Protein AF-0000000083337988 (afdb_homodimer)

InterPro domains:
  IPR003477 mRNA interferase PemK-like [PF02452] (3-109)
  IPR003477 mRNA interferase PemK-like [PIRSF033490] (1-109)
  IPR003477 mRNA interferase PemK-like [PTHR33988] (1-109)
  IPR011067 Plasmid maintenance toxin/Cell growth inhibitor [G3DSA:2.30.30.110] (1-110)

Foldseek 3Di:
DAAQWKKWFAPPDDDDPADGGTFIWGFQDHPVVCVVPLWTKIWTFDQDCPPQVVVVQWQFCVPQPDPDGGITRLVHIDTDNCVVRVMGTDGGTDVVSSVVSVVSNVVVVD/DAAQWKKWFAPPDDDDPADGGTFIWGFQDHPVVCVVPLWTKIWTFDQDCPPQVVVVQWQFCVPQPDPDGGITRLVHIDTDNCVVRVMGTDGGTDVVSSVVSVVSNVVVVD

Organism: NCBI:txid2582917

Nearest PDB structures (foldseek):
  1m1f-assembly1_A  TM=9.560E-01  e=5.634E-16  Escherichia coli
  2c06-assembly1_B  TM=8.619E-01  e=1.522E-13  Escherichia coli
  2c06-assembly1_A  TM=8.832E-01  e=6.936E-13  Escherichia coli
  5dlo-assembly1_A  TM=8.436E-01  e=2.914E-07  Staphylococcus aureus
  9g2a-assembly1_B  TM=8.332E-01  e=4.647E-07  Staphylococcus aureus subsp. aureus N315

Secondary structure (DSSP, 8-state):
--TTEEEEEE--S--TTS--SEEEEEE-S-HHHHHHHS--EEEEEES--HHHHHHT-EEE-TTTT-SS-SEEETT--EE--TTTTT-EEEEE--HHHHHHHHHHHHHHH-/--TTEEEEEE--S--TTS--SEEEEEE-S-HHHHHHHS--EEEEEES--HHHHHHT-EEE-TTTT-SS-SEEETT--EE--TTTTT-EEEEE--HHHHHHHHHHHHHHH-

Solvent-accessible surface area (backbone atoms only — not comparable to full-atom values): 11520 Å² total; per-residue (Å²): 118,43,50,36,26,31,27,39,32,55,45,61,76,64,43,74,84,34,73,63,50,75,35,44,26,36,30,55,27,35,41,71,55,20,67,73,66,51,35,40,34,27,24,40,40,35,79,67,49,69,66,44,54,72,71,64,37,46,46,69,33,71,89,62,81,53,89,66,68,33,30,34,36,46,66,46,38,32,37,39,26,46,73,64,46,64,46,39,83,70,48,73,53,58,64,71,60,44,51,51,45,48,51,50,39,43,64,43,52,97,119,44,52,35,28,31,29,38,32,54,45,61,77,62,41,75,84,36,73,62,48,75,36,43,27,36,30,55,26,34,42,70,55,21,67,73,67,53,35,38,34,28,25,40,41,34,80,67,49,69,65,44,55,72,73,64,38,45,46,73,32,71,91,60,82,53,89,65,70,34,28,35,35,46,66,45,38,31,40,39,25,44,71,65,47,65,46,40,82,72,48,73,53,57,65,69,59,44,53,52,45,49,52,50,40,44,64,44,52,98

Structure (mmCIF, N/CA/C/O backbone):
data_AF-0000000083337988-model_v1
#
loop_
_entity.id
_entity.type
_entity.pdbx_description
1 polymer 'mRNA interferase'
#
loop_
_atom_site.group_PDB
_atom_site.id
_atom_site.type_symbol
_atom_site.label_atom_id
_atom_site.label_alt_id
_atom_site.label_comp_id
_atom_site.label_asym_id
_atom_site.label_entity_id
_atom_site.label_seq_id
_atom_site.pdbx_PDB_ins_code
_atom_site.Cartn_x
_atom_site.Cartn_y
_atom_site.Cartn_z
_atom_site.occupancy
_atom_site.B_iso_or_equiv
_atom_site.auth_seq_id
_atom_site.auth_comp_id
_atom_site.auth_asym_id
_atom_site.auth_atom_id
_atom_site.pdbx_PDB_model_num
ATOM 1 N N . MET A 1 1 ? -12.875 9.023 7.52 1 94.38 1 MET A N 1
ATOM 2 C CA . MET A 1 1 ? -11.539 8.93 6.93 1 94.38 1 MET A CA 1
ATOM 3 C C . MET A 1 1 ? -11.586 9.203 5.43 1 94.38 1 MET A C 1
ATOM 5 O O . MET A 1 1 ? -12.117 8.398 4.664 1 94.38 1 MET A O 1
ATOM 9 N N . ASP A 1 2 ? -11.109 10.398 5.102 1 97.56 2 ASP A N 1
ATOM 10 C CA . ASP A 1 2 ? -11.195 10.828 3.709 1 97.56 2 ASP A CA 1
ATOM 11 C C . ASP A 1 2 ? -9.805 11.016 3.105 1 97.56 2 ASP A C 1
ATOM 13 O O . ASP A 1 2 ? -8.852 11.359 3.814 1 97.56 2 ASP A O 1
ATOM 17 N N . ARG A 1 3 ? -9.867 10.789 1.788 1 98.38 3 ARG A N 1
ATOM 18 C CA . ARG A 1 3 ? -8.648 11.133 1.068 1 98.38 3 ARG A CA 1
ATOM 19 C C . ARG A 1 3 ? -8.219 12.57 1.367 1 98.38 3 ARG A C 1
ATOM 21 O O . ARG A 1 3 ? -9.047 13.477 1.401 1 98.38 3 ARG A O 1
ATOM 28 N N . GLY A 1 4 ? -6.902 12.711 1.587 1 98.62 4 GLY A N 1
ATOM 29 C CA . GLY A 1 4 ? -6.387 14.039 1.854 1 98.62 4 GLY A CA 1
ATOM 30 C C . GLY A 1 4 ? -6.273 14.352 3.334 1 98.62 4 GLY A C 1
ATOM 31 O O . GLY A 1 4 ? -5.77 15.414 3.713 1 98.62 4 GLY A O 1
ATOM 32 N N . GLU A 1 5 ? -6.738 13.5 4.168 1 98.75 5 GLU A N 1
ATOM 33 C CA . GLU A 1 5 ? -6.57 13.68 5.605 1 98.75 5 GLU A CA 1
ATOM 34 C C . GLU A 1 5 ? -5.238 13.109 6.082 1 98.75 5 GLU A C 1
ATOM 36 O O . GLU A 1 5 ? -4.805 12.055 5.613 1 98.75 5 GLU A O 1
ATOM 41 N N . ILE A 1 6 ? -4.645 13.836 7.023 1 98.81 6 ILE A N 1
ATOM 42 C CA . ILE A 1 6 ? -3.469 13.359 7.742 1 98.81 6 ILE A CA 1
ATOM 43 C C . ILE A 1 6 ? -3.891 12.766 9.086 1 98.81 6 ILE A C 1
ATOM 45 O O . ILE A 1 6 ? -4.691 13.359 9.812 1 98.81 6 ILE A O 1
ATOM 49 N N . TRP A 1 7 ? -3.348 11.609 9.383 1 98.69 7 TRP A N 1
ATOM 50 C CA . TRP A 1 7 ? -3.578 10.922 10.648 1 98.69 7 TRP A CA 1
ATOM 51 C C . TRP A 1 7 ? -2.258 10.555 11.32 1 98.69 7 TRP A C 1
ATOM 53 O O . TRP A 1 7 ? -1.253 10.328 10.641 1 98.69 7 TRP A O 1
ATOM 63 N N . LEU A 1 8 ? -2.295 10.586 12.633 1 98.69 8 LEU A N 1
ATOM 64 C CA . LEU A 1 8 ? -1.164 10.086 13.414 1 98.69 8 LEU A CA 1
ATOM 65 C C . LEU A 1 8 ? -1.376 8.633 13.812 1 98.69 8 LEU A C 1
ATOM 67 O O . LEU A 1 8 ? -2.391 8.297 14.43 1 98.69 8 LEU A O 1
ATOM 71 N N . VAL A 1 9 ? -0.448 7.812 13.438 1 98.19 9 VAL A N 1
ATOM 72 C CA . VAL A 1 9 ? -0.633 6.387 13.688 1 98.19 9 VAL A CA 1
ATOM 73 C C . VAL A 1 9 ? 0.726 5.703 13.812 1 98.19 9 VAL A C 1
ATOM 75 O O . VAL A 1 9 ? 1.721 6.18 13.266 1 98.19 9 VAL A O 1
ATOM 78 N N . SER A 1 10 ? 0.723 4.594 14.562 1 97.81 10 SER A N 1
ATOM 79 C CA . SER A 1 10 ? 1.933 3.779 14.617 1 97.81 10 SER A CA 1
ATOM 80 C C . SER A 1 10 ? 1.989 2.793 13.453 1 97.81 10 SER A C 1
ATOM 82 O O . SER A 1 10 ? 1.018 2.08 13.195 1 97.81 10 SER A O 1
ATOM 84 N N . LEU A 1 11 ? 3.139 2.705 12.828 1 96.56 11 LEU A N 1
ATOM 85 C CA . LEU A 1 11 ? 3.326 1.766 11.727 1 96.56 11 LEU A CA 1
ATOM 86 C C . LEU A 1 11 ? 4.121 0.545 12.188 1 96.56 11 LEU A C 1
ATOM 88 O O . LEU A 1 11 ? 4.41 -0.347 11.383 1 96.56 11 LEU A O 1
ATOM 92 N N . ASP A 1 12 ? 4.305 0.434 13.445 1 94.56 12 ASP A N 1
ATOM 93 C CA . ASP A 1 12 ? 5.098 -0.662 13.992 1 94.56 12 ASP A CA 1
ATOM 94 C C . ASP A 1 12 ? 4.23 -1.885 14.273 1 94.56 12 ASP A C 1
ATOM 96 O O . ASP A 1 12 ? 3.039 -1.753 14.562 1 94.56 12 ASP A O 1
ATOM 100 N N . PRO A 1 13 ? 4.918 -3.031 14.305 1 92.75 13 PRO A N 1
ATOM 101 C CA . PRO A 1 13 ? 6.297 -3.336 13.914 1 92.75 13 PRO A CA 1
ATOM 102 C C . PRO A 1 13 ? 6.477 -3.391 12.398 1 92.75 13 PRO A C 1
ATOM 104 O O . PRO A 1 13 ? 5.492 -3.457 11.656 1 92.75 13 PRO A O 1
ATOM 107 N N . ILE A 1 14 ? 7.641 -3.215 11.938 1 92.19 14 ILE A N 1
ATOM 108 C CA . ILE A 1 14 ? 7.992 -3.277 10.523 1 92.19 14 ILE A CA 1
ATOM 109 C C . ILE A 1 14 ? 9.195 -4.199 10.328 1 92.19 14 ILE A C 1
ATOM 111 O O . ILE A 1 14 ? 9.742 -4.723 11.305 1 92.19 14 ILE A O 1
ATOM 115 N N . ALA A 1 15 ? 9.453 -4.457 9.195 1 94.69 15 ALA A N 1
ATOM 116 C CA . ALA A 1 15 ? 10.656 -5.203 8.844 1 94.69 15 ALA A CA 1
ATOM 117 C C . ALA A 1 15 ? 11.602 -4.355 7.996 1 94.69 15 ALA A C 1
ATOM 119 O O . ALA A 1 15 ? 11.156 -3.625 7.105 1 94.69 15 ALA A O 1
ATOM 120 N N . GLY A 1 16 ? 12.867 -4.461 8.32 1 95.12 16 GLY A N 1
ATOM 121 C CA . GLY A 1 16 ? 13.898 -3.836 7.508 1 95.12 16 GLY A CA 1
ATOM 122 C C . GLY A 1 16 ? 13.672 -2.352 7.289 1 95.12 16 GLY A C 1
ATOM 123 O O . GLY A 1 16 ? 13.477 -1.602 8.25 1 95.12 16 GLY A O 1
ATOM 124 N N . HIS A 1 17 ? 13.562 -1.945 5.969 1 93.62 17 HIS A N 1
ATOM 125 C CA . HIS A 1 17 ? 13.516 -0.537 5.594 1 93.62 17 HIS A CA 1
ATOM 126 C C . HIS A 1 17 ? 12.078 -0.055 5.441 1 93.62 17 HIS A C 1
ATOM 128 O O . HIS A 1 17 ? 11.836 1.032 4.914 1 93.62 17 HIS A O 1
ATOM 134 N N . GLU A 1 18 ? 11.125 -0.833 5.852 1 94.88 18 GLU A N 1
ATOM 135 C CA . GLU A 1 18 ? 9.742 -0.356 5.906 1 94.88 18 GLU A CA 1
ATOM 136 C C . GLU A 1 18 ? 9.609 0.835 6.852 1 94.88 18 GLU A C 1
ATOM 138 O O . GLU A 1 18 ? 10.297 0.902 7.875 1 94.88 18 GLU A O 1
ATOM 143 N N . GLN A 1 19 ? 8.766 1.748 6.48 1 92.19 19 GLN A N 1
ATOM 144 C CA . GLN A 1 19 ? 8.578 2.914 7.336 1 92.19 19 GLN A CA 1
ATOM 145 C C . GLN A 1 19 ? 8.055 2.506 8.711 1 92.19 19 GLN A C 1
ATOM 147 O O . GLN A 1 19 ? 7.125 1.71 8.82 1 92.19 19 GLN A O 1
ATOM 152 N N . SER A 1 20 ? 8.68 3.127 9.734 1 92.44 20 SER A N 1
ATOM 153 C CA . SER A 1 20 ? 8.375 2.711 11.102 1 92.44 20 SER A CA 1
ATOM 154 C C . SER A 1 20 ? 7.977 3.9 11.969 1 92.44 20 SER A C 1
ATOM 156 O O . SER A 1 20 ? 8.062 5.051 11.531 1 92.44 20 SER A O 1
ATOM 158 N N . GLY A 1 21 ? 7.492 3.541 13.234 1 94.06 21 GLY A N 1
ATOM 159 C CA . GLY A 1 21 ? 7.273 4.543 14.266 1 94.06 21 GLY A CA 1
ATOM 160 C C . GLY A 1 21 ? 5.891 5.16 14.219 1 94.06 21 GLY A C 1
ATOM 161 O O . GLY A 1 21 ? 5.156 4.969 13.242 1 94.06 21 GLY A O 1
ATOM 162 N N . LYS A 1 22 ? 5.586 5.895 15.289 1 97 22 LYS A N 1
ATOM 163 C CA . LYS A 1 22 ? 4.379 6.719 15.297 1 97 22 LYS A CA 1
ATOM 164 C C . LYS A 1 22 ? 4.586 8.008 14.508 1 97 22 LYS A C 1
ATOM 166 O O . LYS A 1 22 ? 5.395 8.852 14.883 1 97 22 LYS A O 1
ATOM 171 N N . ARG A 1 23 ? 3.816 8.156 13.477 1 97.19 23 ARG A N 1
ATOM 172 C CA . ARG A 1 23 ? 4.047 9.289 12.586 1 97.19 23 ARG A CA 1
ATOM 173 C C . ARG A 1 23 ? 2.77 9.664 11.844 1 97.19 23 ARG A C 1
ATOM 175 O O . ARG A 1 23 ? 1.813 8.891 11.805 1 97.19 23 ARG A O 1
ATOM 182 N N . PRO A 1 24 ? 2.777 10.82 11.258 1 98.25 24 PRO A N 1
ATOM 183 C CA . PRO A 1 24 ? 1.672 11.188 10.367 1 98.25 24 PRO A CA 1
ATOM 184 C C . PRO A 1 24 ? 1.649 10.359 9.086 1 98.25 24 PRO A C 1
ATOM 186 O O . PRO A 1 24 ? 2.705 10.031 8.539 1 98.25 24 PRO A O 1
ATOM 189 N N . VAL A 1 25 ? 0.473 10.031 8.688 1 98.69 25 VAL A N 1
ATOM 190 C CA . VAL A 1 25 ? 0.251 9.43 7.375 1 98.69 25 VAL A CA 1
ATOM 191 C C . VAL A 1 25 ? -0.845 10.188 6.633 1 98.69 25 VAL A C 1
ATOM 193 O O . VAL A 1 25 ? -1.738 10.766 7.258 1 98.69 25 VAL A O 1
ATOM 196 N N . LEU A 1 26 ? -0.724 10.203 5.34 1 98.81 26 LEU A N 1
ATOM 197 C CA . LEU A 1 26 ? -1.745 10.773 4.469 1 98.81 26 LEU A CA 1
ATOM 198 C C . LEU A 1 26 ? -2.639 9.68 3.891 1 98.81 26 LEU A C 1
ATOM 200 O O . LEU A 1 26 ? -2.145 8.711 3.305 1 98.81 26 LEU A O 1
ATOM 204 N N . ILE A 1 27 ? -3.939 9.805 4.039 1 98.88 27 ILE A N 1
ATOM 205 C CA . ILE A 1 27 ? -4.879 8.906 3.375 1 98.88 27 ILE A CA 1
ATOM 206 C C . ILE A 1 27 ? -4.965 9.258 1.892 1 98.88 27 ILE A C 1
ATOM 208 O O . ILE A 1 27 ? -5.262 10.398 1.532 1 98.88 27 ILE A O 1
ATOM 212 N N . VAL A 1 28 ? -4.797 8.195 1.036 1 98.75 28 VAL A N 1
ATOM 213 C CA . VAL A 1 28 ? -4.742 8.484 -0.393 1 98.75 28 VAL A CA 1
ATOM 214 C C . VAL A 1 28 ? -5.871 7.742 -1.11 1 98.75 28 VAL A C 1
ATOM 216 O O . VAL A 1 28 ? -6.164 8.023 -2.275 1 98.75 28 VAL A O 1
ATOM 219 N N . SER A 1 29 ? -6.508 6.762 -0.46 1 98.38 29 SER A N 1
ATOM 220 C CA . SER A 1 29 ? -7.605 6.023 -1.072 1 98.38 29 SER A CA 1
ATOM 221 C C . SER A 1 29 ? -8.914 6.805 -0.982 1 98.38 29 SER A C 1
ATOM 223 O O . SER A 1 29 ? -9.078 7.656 -0.106 1 98.38 29 SER A O 1
ATOM 225 N N . LYS A 1 30 ? -9.867 6.504 -1.857 1 97.19 30 LYS A N 1
ATOM 226 C CA . LYS A 1 30 ? -11.156 7.176 -1.93 1 97.19 30 LYS A CA 1
ATOM 227 C C . LYS A 1 30 ? -11.977 6.934 -0.663 1 97.19 30 LYS A C 1
ATOM 229 O O . LYS A 1 30 ? -11.914 5.852 -0.075 1 97.19 30 LYS A O 1
ATOM 234 N N . ALA A 1 31 ? -12.805 7.969 -0.409 1 96 31 ALA A N 1
ATOM 235 C CA . ALA A 1 31 ? -13.641 7.902 0.788 1 96 31 ALA A CA 1
ATOM 236 C C . ALA A 1 31 ? -14.555 6.688 0.751 1 96 31 ALA A C 1
ATOM 238 O O . ALA A 1 31 ? -14.797 6.051 1.781 1 96 31 ALA A O 1
ATOM 239 N N . SER A 1 32 ? -15.148 6.418 -0.385 1 94.81 32 SER A N 1
ATOM 240 C CA . SER A 1 32 ? -16.047 5.281 -0.511 1 94.81 32 SER A CA 1
ATOM 241 C C . SER A 1 32 ? -15.328 3.969 -0.208 1 94.81 32 SER A C 1
ATOM 243 O O . SER A 1 32 ? -15.883 3.092 0.459 1 94.81 32 SER A O 1
ATOM 245 N N . PHE A 1 33 ? -14.18 3.848 -0.646 1 95.62 33 PHE A N 1
ATOM 246 C CA . PHE A 1 33 ? -13.344 2.688 -0.36 1 95.62 33 PHE A CA 1
ATOM 247 C C . PHE A 1 33 ? -13.039 2.592 1.131 1 95.62 33 PHE A C 1
ATOM 249 O O . PHE A 1 33 ? -13.156 1.519 1.726 1 95.62 33 PHE A O 1
ATOM 256 N N . ASN A 1 34 ? -12.625 3.719 1.71 1 96.5 34 ASN A N 1
ATOM 257 C CA . ASN A 1 34 ? -12.266 3.764 3.123 1 96.5 34 ASN A CA 1
ATOM 258 C C . ASN A 1 34 ? -13.445 3.361 4.012 1 96.5 34 ASN A C 1
ATOM 260 O O . ASN A 1 34 ? -13.266 2.646 5 1 96.5 34 ASN A O 1
ATOM 264 N N . LYS A 1 35 ? -14.57 3.887 3.688 1 93.81 35 LYS A N 1
ATOM 265 C CA . LYS A 1 35 ? -15.766 3.602 4.465 1 93.81 35 LYS A CA 1
ATOM 266 C C . LYS A 1 35 ? -16.141 2.125 4.375 1 93.81 35 LYS A C 1
ATOM 268 O O . LYS A 1 35 ? -16.516 1.514 5.379 1 93.81 35 LYS A O 1
ATOM 273 N N . LEU A 1 36 ? -16.031 1.625 3.24 1 92.31 36 LEU A N 1
ATOM 274 C CA . LEU A 1 36 ? -16.453 0.249 2.988 1 92.31 36 LEU A CA 1
ATOM 275 C C . LEU A 1 36 ? -15.516 -0.736 3.678 1 92.31 36 LEU A C 1
ATOM 277 O O . LEU A 1 36 ? -15.969 -1.709 4.285 1 92.31 36 LEU A O 1
ATOM 281 N N . THR A 1 37 ? -14.234 -0.487 3.592 1 92 37 THR A N 1
ATOM 282 C CA . THR A 1 37 ? -13.266 -1.488 4.023 1 92 37 THR A CA 1
ATOM 283 C C . THR A 1 37 ? -12.781 -1.192 5.441 1 92 37 THR A C 1
ATOM 285 O O . THR A 1 37 ? -12.328 -2.094 6.148 1 92 37 THR A O 1
ATOM 288 N N . ARG A 1 38 ? -12.742 0.084 5.844 1 92.56 38 ARG A N 1
ATOM 289 C CA . ARG A 1 38 ? -12.164 0.605 7.074 1 92.56 38 ARG A CA 1
ATOM 290 C C . ARG A 1 38 ? -10.648 0.41 7.09 1 92.56 38 ARG A C 1
ATOM 292 O O . ARG A 1 38 ? -10.031 0.38 8.156 1 92.56 38 ARG A O 1
ATOM 299 N N . LEU A 1 39 ? -10.102 0.096 5.914 1 96.06 39 LEU A N 1
ATOM 300 C CA . LEU A 1 39 ? -8.672 -0.123 5.68 1 96.06 39 LEU A CA 1
ATOM 301 C C . LEU A 1 39 ? -8.148 0.818 4.602 1 96.06 39 LEU A C 1
ATOM 303 O O . LEU A 1 39 ? -7.84 0.384 3.49 1 96.06 39 LEU A O 1
ATOM 307 N N . PRO A 1 40 ? -7.965 2.055 4.977 1 98.31 40 PRO A N 1
ATOM 308 C CA . PRO A 1 40 ? -7.48 2.986 3.955 1 98.31 40 PRO A CA 1
ATOM 309 C C . PRO A 1 40 ? -6.051 2.682 3.512 1 98.31 40 PRO A C 1
ATOM 311 O O . PRO A 1 40 ? -5.285 2.07 4.258 1 98.31 40 PRO A O 1
ATOM 314 N N . VAL A 1 41 ? -5.75 3.055 2.266 1 98.62 41 VAL A N 1
ATOM 315 C CA . VAL A 1 41 ? -4.363 3.121 1.815 1 98.62 41 VAL A CA 1
ATOM 316 C C . VAL A 1 41 ? -3.744 4.453 2.234 1 98.62 41 VAL A C 1
ATOM 318 O O . VAL A 1 41 ? -4.344 5.512 2.033 1 98.62 41 VAL A O 1
ATOM 321 N N . VAL A 1 42 ? -2.557 4.375 2.848 1 98.81 42 VAL A N 1
ATOM 322 C CA . VAL A 1 42 ? -1.917 5.586 3.348 1 98.81 42 VAL A CA 1
ATOM 323 C C . VAL A 1 42 ? -0.48 5.66 2.838 1 98.81 42 VAL A C 1
ATOM 325 O O . VAL A 1 42 ? 0.071 4.66 2.367 1 98.81 42 VAL A O 1
ATOM 328 N N . VAL A 1 43 ? 0.045 6.836 2.879 1 98.56 43 VAL A N 1
ATOM 329 C CA . VAL A 1 43 ? 1.479 7.043 2.715 1 98.56 43 VAL A CA 1
ATOM 330 C C . VAL A 1 43 ? 2.027 7.832 3.9 1 98.56 43 VAL A C 1
ATOM 332 O O . VAL A 1 43 ? 1.366 8.742 4.406 1 98.56 43 VAL A O 1
ATOM 335 N N . PRO A 1 44 ? 3.23 7.492 4.344 1 98.06 44 PRO A N 1
ATOM 336 C CA . PRO A 1 44 ? 3.779 8.117 5.551 1 98.06 44 PRO A CA 1
ATOM 337 C C . PRO A 1 44 ? 4.383 9.492 5.277 1 98.06 44 PRO A C 1
ATOM 339 O O . PRO A 1 44 ? 4.746 9.797 4.137 1 98.06 44 PRO A O 1
ATOM 342 N N . VAL A 1 45 ? 4.422 10.289 6.316 1 97.38 45 VAL A N 1
ATOM 343 C CA . VAL A 1 45 ? 5.117 11.57 6.324 1 97.38 45 VAL A CA 1
ATOM 344 C C . VAL A 1 45 ? 6.32 11.5 7.262 1 97.38 45 VAL A C 1
ATOM 346 O O . VAL A 1 45 ? 6.227 10.953 8.359 1 97.38 45 VAL A O 1
ATOM 349 N N . THR A 1 46 ? 7.434 11.969 6.805 1 93.75 46 THR A N 1
ATOM 350 C CA . THR A 1 46 ? 8.625 11.961 7.641 1 93.75 46 THR A CA 1
ATOM 351 C C . THR A 1 46 ? 9.406 13.266 7.492 1 93.75 46 THR A C 1
ATOM 353 O O . THR A 1 46 ? 9.18 14.016 6.539 1 93.75 46 THR A O 1
ATOM 356 N N . SER A 1 47 ? 10.109 13.617 8.531 1 87.44 47 SER A N 1
ATOM 357 C CA . SER A 1 47 ? 11 14.773 8.453 1 87.44 47 SER A CA 1
ATOM 358 C C . SER A 1 47 ? 12.297 14.422 7.746 1 87.44 47 SER A C 1
ATOM 360 O O . SER A 1 47 ? 13.008 15.305 7.258 1 87.44 47 SER A O 1
ATOM 362 N N . GLY A 1 48 ? 12.547 13.18 7.789 1 74.75 48 GLY A N 1
ATOM 363 C CA . GLY A 1 48 ? 13.734 12.719 7.082 1 74.75 48 GLY A CA 1
ATOM 364 C C . GLY A 1 48 ? 13.461 12.336 5.641 1 74.75 48 GLY A C 1
ATOM 365 O O . GLY A 1 48 ? 12.656 12.977 4.961 1 74.75 48 GLY A O 1
ATOM 366 N N . GLY A 1 49 ? 14.266 11.5 5.035 1 62.09 49 GLY A N 1
ATOM 367 C CA . GLY A 1 49 ? 13.977 10.875 3.76 1 62.09 49 GLY A CA 1
ATOM 368 C C . GLY A 1 49 ? 14.93 11.297 2.654 1 62.09 49 GLY A C 1
ATOM 369 O O . GLY A 1 49 ? 14.508 11.516 1.517 1 62.09 49 GLY A O 1
ATOM 370 N N . ASN A 1 50 ? 15.953 11.422 3.148 1 70.62 50 ASN A N 1
ATOM 371 C CA . ASN A 1 50 ? 16.922 11.922 2.186 1 70.62 50 ASN A CA 1
ATOM 372 C C . ASN A 1 50 ? 16.938 11.086 0.912 1 70.62 50 ASN A C 1
ATOM 374 O O . ASN A 1 50 ? 16.984 11.625 -0.194 1 70.62 50 ASN A O 1
ATOM 378 N N . PHE A 1 51 ? 16.875 9.781 1.048 1 65.38 51 PHE A N 1
ATOM 379 C CA . PHE A 1 51 ? 16.875 8.914 -0.123 1 65.38 51 PHE A CA 1
ATOM 380 C C . PHE A 1 51 ? 15.617 9.148 -0.96 1 65.38 51 PHE A C 1
ATOM 382 O O . PHE A 1 51 ? 15.703 9.344 -2.174 1 65.38 51 PHE A O 1
ATOM 389 N N . ALA A 1 52 ? 14.508 9.078 -0.348 1 73.94 52 ALA A N 1
ATOM 390 C CA . ALA A 1 52 ? 13.25 9.242 -1.064 1 73.94 52 ALA A CA 1
ATOM 391 C C . ALA A 1 52 ? 13.18 10.609 -1.743 1 73.94 52 ALA A C 1
ATOM 393 O O . ALA A 1 52 ? 12.641 10.734 -2.848 1 73.94 52 ALA A O 1
ATOM 394 N N . ARG A 1 53 ? 13.727 11.609 -1.191 1 71.25 53 ARG A N 1
ATOM 395 C CA . ARG A 1 53 ? 13.82 12.945 -1.772 1 71.25 53 ARG A CA 1
ATOM 396 C C . ARG A 1 53 ? 14.617 12.922 -3.07 1 71.25 53 ARG A C 1
ATOM 398 O O . ARG A 1 53 ? 14.18 13.461 -4.086 1 71.25 53 ARG A O 1
ATOM 405 N N . ALA A 1 54 ? 15.633 12.211 -2.969 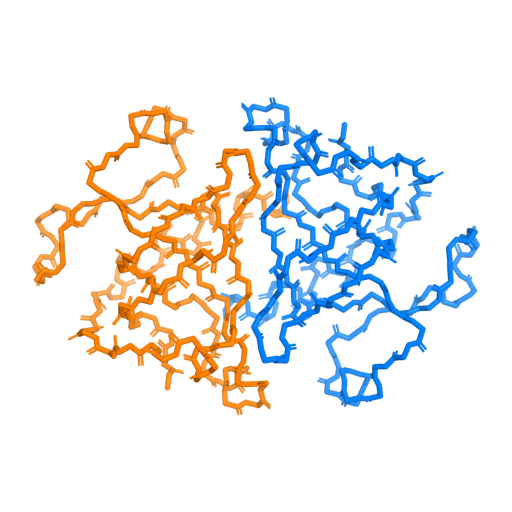1 74 54 ALA A N 1
ATOM 406 C CA . ALA A 1 54 ? 16.547 12.164 -4.109 1 74 54 ALA A CA 1
ATOM 407 C C . ALA A 1 54 ? 15.953 11.328 -5.246 1 74 54 ALA A C 1
ATOM 409 O O . ALA A 1 54 ? 16.172 11.633 -6.422 1 74 54 ALA A O 1
ATOM 410 N N . ALA A 1 55 ? 15.203 10.391 -4.93 1 76.75 55 ALA A N 1
ATOM 411 C CA . ALA A 1 55 ? 14.664 9.469 -5.926 1 76.75 55 ALA A CA 1
ATOM 412 C C . ALA A 1 55 ? 13.398 10.031 -6.566 1 76.75 55 ALA A C 1
ATOM 414 O O . ALA A 1 55 ? 12.883 9.469 -7.535 1 76.75 55 ALA A O 1
ATOM 415 N N . GLY A 1 56 ? 12.852 11.109 -6.023 1 85.19 56 GLY A N 1
ATOM 416 C CA . GLY A 1 56 ? 11.695 11.758 -6.633 1 85.19 56 GLY A CA 1
ATOM 417 C C . GLY A 1 56 ? 10.375 11.148 -6.207 1 85.19 56 GLY A C 1
ATOM 418 O O . GLY A 1 56 ? 9.367 11.305 -6.895 1 85.19 56 GLY A O 1
ATOM 419 N N . PHE A 1 57 ? 10.398 10.438 -5.105 1 90.94 57 PHE A N 1
ATOM 420 C CA . PHE A 1 57 ? 9.172 9.766 -4.676 1 90.94 57 PHE A CA 1
ATOM 421 C C . PHE A 1 57 ? 8.5 10.547 -3.553 1 90.94 57 PHE A C 1
ATOM 423 O O . PHE A 1 57 ? 7.551 10.062 -2.936 1 90.94 57 PHE A O 1
ATOM 430 N N . THR A 1 58 ? 9.031 11.789 -3.307 1 94.31 58 THR A N 1
ATOM 431 C CA . THR A 1 58 ? 8.492 12.531 -2.174 1 94.31 58 THR A CA 1
ATOM 432 C C . THR A 1 58 ? 7.754 13.781 -2.648 1 94.31 58 THR A C 1
ATOM 434 O O . THR A 1 58 ? 8.016 14.281 -3.746 1 94.31 58 THR A O 1
ATOM 437 N N . VAL A 1 59 ? 6.777 14.172 -1.901 1 96.5 59 VAL A N 1
ATOM 438 C CA . VAL A 1 59 ? 6.109 15.461 -2.031 1 96.5 59 VAL A CA 1
ATOM 439 C C . VAL A 1 59 ? 6.277 16.266 -0.742 1 96.5 59 VAL A C 1
ATOM 441 O O . VAL A 1 59 ? 5.934 15.789 0.343 1 96.5 59 VAL A O 1
ATOM 444 N N . SER A 1 60 ? 6.773 17.422 -0.88 1 95.12 60 SER A N 1
ATOM 445 C CA . SER A 1 60 ? 7.059 18.25 0.293 1 95.12 60 SER A CA 1
ATOM 446 C C . SER A 1 60 ? 5.797 18.922 0.812 1 95.12 60 SER A C 1
ATOM 448 O O . SER A 1 60 ? 4.973 19.391 0.026 1 95.12 60 SER A O 1
ATOM 450 N N . LEU A 1 61 ? 5.746 19.031 2.164 1 96.31 61 LEU A N 1
ATOM 451 C CA . LEU A 1 61 ? 4.676 19.797 2.797 1 96.31 61 LEU A CA 1
ATOM 452 C C . LEU A 1 61 ? 5.145 21.203 3.119 1 96.31 61 LEU A C 1
ATOM 454 O O . LEU A 1 61 ? 4.359 22.031 3.604 1 96.31 61 LEU A O 1
ATOM 458 N N . ASP A 1 62 ? 6.375 21.359 2.77 1 90.75 62 ASP A N 1
ATOM 459 C CA . ASP A 1 62 ? 6.906 22.703 3.023 1 90.75 62 ASP A CA 1
ATOM 460 C C . ASP A 1 62 ? 6.125 23.766 2.25 1 90.75 62 ASP A C 1
ATOM 462 O O . ASP A 1 62 ? 5.949 23.641 1.036 1 90.75 62 ASP A O 1
ATOM 466 N N . GLY A 1 63 ? 5.633 24.781 3.027 1 91.81 63 GLY A N 1
ATOM 467 C CA . GLY A 1 63 ? 4.938 25.891 2.396 1 91.81 63 GLY A CA 1
ATOM 468 C C . GLY A 1 63 ? 3.527 25.547 1.962 1 91.81 63 GLY A C 1
ATOM 469 O O . GLY A 1 63 ? 2.873 26.328 1.271 1 91.81 63 GLY A O 1
ATOM 470 N N . ALA A 1 64 ? 3.09 24.391 2.287 1 93.88 64 ALA A N 1
ATOM 471 C CA . ALA A 1 64 ? 1.767 23.953 1.847 1 93.88 64 ALA A CA 1
ATOM 472 C C . ALA A 1 64 ? 0.675 24.516 2.756 1 93.88 64 ALA A C 1
ATOM 474 O O . ALA A 1 64 ? -0.515 24.375 2.461 1 93.88 64 ALA A O 1
ATOM 475 N N . GLY A 1 65 ? 1.069 25.156 3.791 1 95.12 65 GLY A N 1
ATOM 476 C CA . GLY A 1 65 ? 0.096 25.703 4.73 1 95.12 65 GLY A CA 1
ATOM 477 C C . GLY A 1 65 ? -0.466 24.656 5.672 1 95.12 65 GLY A C 1
ATOM 478 O O . GLY A 1 65 ? -1.604 24.766 6.129 1 95.12 65 GLY A O 1
ATOM 479 N N . THR A 1 66 ? 0.217 23.609 5.852 1 96.44 66 THR A N 1
ATOM 480 C CA . THR A 1 66 ? -0.208 22.531 6.742 1 96.44 66 THR A CA 1
ATOM 481 C C . THR A 1 66 ? 0.48 22.641 8.102 1 96.44 66 THR A C 1
ATOM 483 O O . THR A 1 66 ? 1.543 23.266 8.211 1 96.44 66 THR A O 1
ATOM 486 N N . LYS A 1 67 ? -0.169 22.109 9.102 1 97.19 67 LYS A N 1
ATOM 487 C CA . LYS A 1 67 ? 0.456 21.984 10.422 1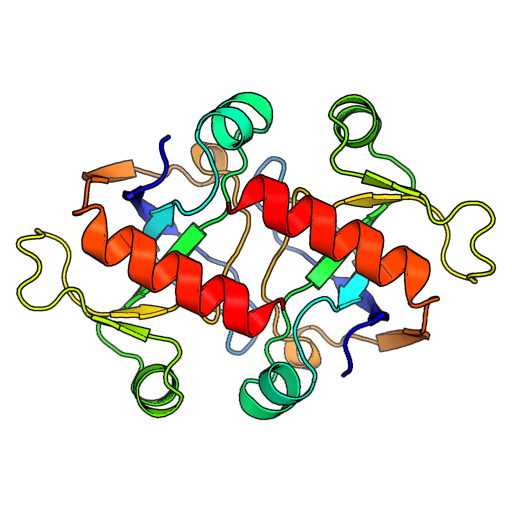 97.19 67 LYS A CA 1
ATOM 488 C C . LYS A 1 67 ? 1.536 20.906 10.414 1 97.19 67 LYS A C 1
ATOM 490 O O . LYS A 1 67 ? 2.604 21.094 11.008 1 97.19 67 LYS A O 1
ATOM 495 N N . THR A 1 68 ? 1.1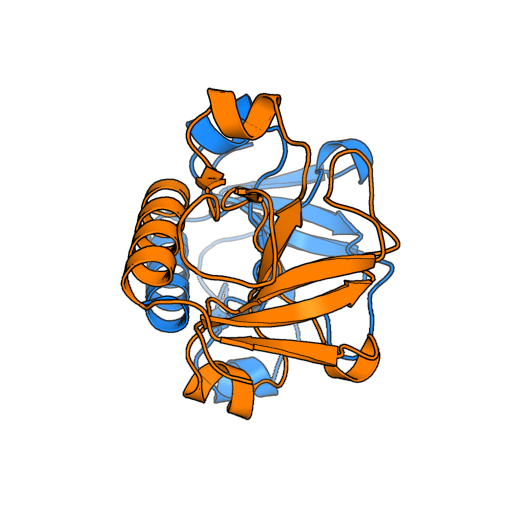26 19.844 9.797 1 97.06 68 THR A N 1
ATOM 496 C CA . THR A 1 68 ? 2.113 18.781 9.633 1 97.06 68 THR A CA 1
ATOM 497 C C . THR A 1 68 ? 3.26 19.25 8.734 1 97.06 68 THR A C 1
ATOM 499 O O . THR A 1 68 ? 3.035 19.922 7.734 1 97.06 68 THR A O 1
ATOM 502 N N . THR A 1 69 ? 4.449 18.844 9.125 1 95.06 69 THR A N 1
ATOM 503 C CA . THR A 1 69 ? 5.633 19.219 8.352 1 95.06 69 THR A CA 1
ATOM 504 C C . THR A 1 69 ? 6.383 17.969 7.891 1 95.06 69 THR A C 1
ATOM 506 O O . THR A 1 69 ? 6.145 16.875 8.398 1 95.06 69 THR A O 1
ATOM 509 N N . GLY A 1 70 ? 7.254 18.281 6.832 1 94.88 70 GLY A N 1
ATOM 510 C CA . GLY A 1 70 ? 8.055 17.188 6.301 1 94.88 70 GLY A CA 1
ATOM 511 C C . GLY A 1 70 ? 7.691 16.812 4.879 1 94.88 70 GLY A C 1
ATOM 512 O O . GLY A 1 70 ? 7.266 17.656 4.098 1 94.88 70 GLY A O 1
ATOM 513 N N . VAL A 1 71 ? 8.07 15.562 4.543 1 95.88 71 VAL A N 1
ATOM 514 C CA . VAL A 1 71 ? 7.828 15.078 3.188 1 95.88 71 VAL A CA 1
ATOM 515 C C . VAL A 1 71 ? 6.969 13.82 3.23 1 95.88 71 VAL A C 1
ATOM 517 O O . VAL A 1 71 ? 7.133 12.977 4.117 1 95.88 71 VAL A O 1
ATOM 520 N N . ILE A 1 72 ? 6.094 13.766 2.293 1 97.31 72 ILE A N 1
ATOM 521 C CA . ILE A 1 72 ? 5.27 12.578 2.09 1 97.31 72 ILE A CA 1
ATOM 522 C C . ILE A 1 72 ? 6.047 11.547 1.281 1 97.31 72 ILE A C 1
ATOM 524 O O . ILE A 1 72 ? 6.547 11.844 0.196 1 97.31 72 ILE A O 1
ATOM 528 N N . ARG A 1 73 ? 6.133 10.359 1.819 1 96.44 73 ARG A N 1
ATOM 529 C CA . ARG A 1 73 ? 6.84 9.266 1.159 1 96.44 73 ARG A CA 1
ATOM 530 C C . ARG A 1 73 ? 5.887 8.453 0.289 1 96.44 73 ARG A C 1
ATOM 532 O O . ARG A 1 73 ? 5.391 7.41 0.715 1 96.44 73 ARG A O 1
ATOM 539 N N . CYS A 1 74 ? 5.793 8.812 -0.975 1 96.94 74 CYS A N 1
ATOM 540 C CA . CYS A 1 74 ? 4.875 8.156 -1.902 1 96.94 74 CYS A CA 1
ATOM 541 C C . CYS A 1 74 ? 5.352 6.754 -2.248 1 96.94 74 CYS A C 1
ATOM 543 O O . CYS A 1 74 ? 4.582 5.945 -2.77 1 96.94 74 CYS A O 1
ATOM 545 N N . ASP A 1 75 ? 6.59 6.477 -1.938 1 95.75 75 ASP A N 1
ATOM 546 C CA . ASP A 1 75 ? 7.18 5.188 -2.283 1 95.75 75 ASP A CA 1
ATOM 547 C C . ASP A 1 75 ? 6.758 4.109 -1.29 1 95.75 75 ASP A C 1
ATOM 549 O O . ASP A 1 75 ? 7.047 2.926 -1.49 1 95.75 75 ASP A O 1
ATOM 553 N N . GLN A 1 76 ? 6.043 4.465 -0.238 1 96.81 76 GLN A N 1
ATOM 554 C CA . GLN A 1 76 ? 5.738 3.455 0.772 1 96.81 76 GLN A CA 1
ATOM 555 C C . GLN A 1 76 ? 4.254 3.461 1.126 1 96.81 76 GLN A C 1
ATOM 557 O O . GLN A 1 76 ? 3.889 3.617 2.293 1 96.81 76 GLN A O 1
ATOM 562 N N . PRO A 1 77 ? 3.441 3.227 0.123 1 98.12 77 PRO A N 1
ATOM 563 C CA . PRO A 1 77 ? 2.023 3.072 0.455 1 98.12 77 PRO A CA 1
ATOM 564 C C . PRO A 1 77 ? 1.743 1.812 1.27 1 98.12 77 PRO A C 1
ATOM 566 O O . PRO A 1 77 ? 2.455 0.812 1.135 1 98.12 77 PRO A O 1
ATOM 569 N N . ARG A 1 78 ? 0.721 1.896 2.107 1 97.44 78 ARG A N 1
ATOM 570 C CA . ARG A 1 78 ? 0.321 0.75 2.916 1 97.44 78 ARG A CA 1
ATOM 571 C C . ARG A 1 78 ? -1.153 0.835 3.297 1 97.44 78 ARG A C 1
ATOM 573 O O . ARG A 1 78 ? -1.655 1.915 3.615 1 97.44 78 ARG A O 1
ATOM 580 N N . THR A 1 79 ? -1.74 -0.301 3.168 1 98.19 79 THR A N 1
ATOM 581 C CA . THR A 1 79 ? -3.074 -0.417 3.746 1 98.19 79 THR A CA 1
ATOM 582 C C . THR A 1 79 ? -2.992 -0.687 5.246 1 98.19 79 THR A C 1
ATOM 584 O O . THR A 1 79 ? -2.289 -1.602 5.68 1 98.19 79 THR A O 1
ATOM 587 N N . ILE A 1 80 ? -3.773 0.081 6.016 1 97.94 80 ILE A N 1
ATOM 588 C CA . ILE A 1 80 ? -3.725 -0.152 7.453 1 97.94 80 ILE A CA 1
ATOM 589 C C . ILE A 1 80 ? -5.141 -0.128 8.031 1 97.94 80 ILE A C 1
ATOM 591 O O . ILE A 1 80 ? -6.035 0.501 7.465 1 97.94 80 ILE A O 1
ATOM 595 N N . ASP A 1 81 ? -5.27 -0.818 9.164 1 97.5 81 ASP A N 1
ATOM 596 C CA . ASP A 1 81 ? -6.469 -0.663 9.984 1 97.5 81 ASP A CA 1
ATOM 597 C C . ASP A 1 81 ? -6.332 0.519 10.938 1 97.5 81 ASP A C 1
ATOM 599 O O . ASP A 1 81 ? -5.785 0.377 12.039 1 97.5 81 ASP A O 1
ATOM 603 N N . MET A 1 82 ? -6.898 1.594 10.516 1 97.44 82 MET A N 1
ATOM 604 C CA . MET A 1 82 ? -6.715 2.834 11.266 1 97.44 82 MET A CA 1
ATOM 605 C C . MET A 1 82 ? -7.293 2.711 12.672 1 97.44 82 MET A C 1
ATOM 607 O O . MET A 1 82 ? -6.707 3.205 13.633 1 97.44 82 MET A O 1
ATOM 611 N N . GLY A 1 83 ? -8.422 2.109 12.781 1 97.12 83 GLY A N 1
ATOM 612 C CA . GLY A 1 83 ? -9.039 1.905 14.078 1 97.12 83 GLY A CA 1
ATOM 613 C C . GLY A 1 83 ? -8.219 1.014 14.992 1 97.12 83 GLY A C 1
ATOM 614 O O . GLY A 1 83 ? -7.945 1.376 16.141 1 97.12 83 GLY A O 1
ATOM 615 N N . ALA A 1 84 ? -7.797 -0.106 14.523 1 97.25 84 ALA A N 1
ATOM 616 C CA . ALA A 1 84 ? -7.031 -1.065 15.312 1 97.25 84 ALA A CA 1
ATOM 617 C C . ALA A 1 84 ? -5.691 -0.476 15.742 1 97.25 84 ALA A C 1
ATOM 619 O O . ALA A 1 84 ? -5.148 -0.85 16.781 1 97.25 84 ALA A O 1
ATOM 620 N N . ARG A 1 85 ? -5.262 0.443 14.992 1 97.06 85 ARG A N 1
ATOM 621 C CA . ARG A 1 85 ? -3.975 1.054 15.312 1 97.06 85 ARG A CA 1
ATOM 622 C C . ARG A 1 85 ? -4.16 2.318 16.141 1 97.06 85 ARG A C 1
ATOM 624 O O . ARG A 1 85 ? -3.199 3.045 16.406 1 97.06 85 ARG A O 1
ATOM 631 N N . ASN A 1 86 ? -5.336 2.619 16.5 1 97.56 86 ASN A N 1
ATOM 632 C CA . ASN A 1 86 ? -5.66 3.766 17.344 1 97.56 86 ASN A CA 1
ATOM 633 C C . ASN A 1 86 ? -5.188 5.074 16.703 1 97.56 86 ASN A C 1
ATOM 635 O O . ASN A 1 86 ? -4.578 5.906 17.391 1 97.56 86 ASN A O 1
ATOM 639 N N . GLY A 1 87 ? -5.449 5.145 15.43 1 98 87 GLY A N 1
ATOM 640 C CA . GLY A 1 87 ? -5.082 6.359 14.719 1 98 87 GLY A CA 1
ATOM 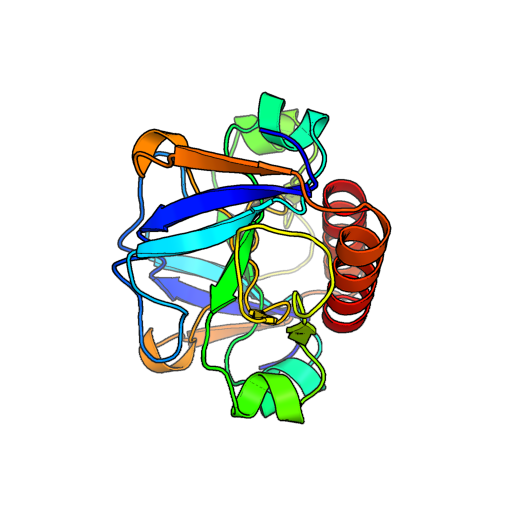641 C C . GLY A 1 87 ? -5.875 7.574 15.164 1 98 87 GLY A C 1
ATOM 642 O O . GLY A 1 87 ? -7.031 7.453 15.562 1 98 87 GLY A O 1
ATOM 643 N N . LYS A 1 88 ? -5.176 8.734 15 1 98.44 88 LYS A N 1
ATOM 644 C CA . LYS A 1 88 ? -5.812 10 15.344 1 98.44 88 LYS A CA 1
ATOM 645 C C . LYS A 1 88 ? -5.758 10.984 14.172 1 98.44 88 LYS A C 1
ATOM 647 O O . LYS A 1 88 ? -4.688 11.219 13.609 1 98.44 88 LYS A O 1
ATOM 652 N N . ARG A 1 89 ? -6.863 11.578 13.898 1 98.5 89 ARG A N 1
ATOM 653 C CA . ARG A 1 89 ? -6.926 12.555 12.82 1 98.5 89 ARG A CA 1
ATOM 654 C C . ARG A 1 89 ? -6.223 13.852 13.211 1 98.5 89 ARG A C 1
ATOM 656 O O . ARG A 1 89 ? -6.395 14.344 14.328 1 98.5 89 ARG A O 1
ATOM 663 N N . LEU A 1 90 ? -5.469 14.344 12.289 1 98.56 90 LEU A N 1
ATOM 664 C CA . LEU A 1 90 ? -4.75 15.586 12.562 1 98.56 90 LEU A CA 1
ATOM 665 C C . LEU A 1 90 ? -5.312 16.734 11.734 1 98.56 90 LEU A C 1
ATOM 667 O O . LEU A 1 90 ? -5.727 17.75 12.289 1 98.56 90 LEU A O 1
ATOM 671 N N . GLU A 1 91 ? -5.363 16.625 10.461 1 98.69 91 GLU A N 1
ATOM 672 C CA . GLU A 1 91 ? -5.805 17.703 9.586 1 98.69 91 GLU A CA 1
ATOM 673 C C . GLU A 1 91 ? -6.074 17.203 8.172 1 98.69 91 GLU A C 1
ATOM 675 O O . GLU A 1 91 ? -5.82 16.031 7.867 1 98.69 91 GLU A O 1
ATOM 680 N N . ARG A 1 92 ? -6.699 18.094 7.371 1 98.38 92 ARG A N 1
ATOM 681 C CA . ARG A 1 92 ? -6.793 17.906 5.926 1 98.38 92 ARG A CA 1
ATOM 682 C C . ARG A 1 92 ? -5.816 18.812 5.188 1 98.38 92 ARG A C 1
ATOM 684 O O . ARG A 1 92 ? -5.625 19.969 5.57 1 98.38 92 ARG A O 1
ATOM 691 N N . ILE A 1 93 ? -5.266 18.25 4.137 1 98.25 93 ILE A N 1
ATOM 692 C CA . ILE A 1 93 ? -4.262 19.047 3.439 1 98.25 93 ILE A CA 1
ATOM 693 C C . ILE A 1 93 ? -4.805 19.484 2.08 1 98.25 93 ILE A C 1
ATOM 695 O O . ILE A 1 93 ? -5.828 18.969 1.618 1 98.25 93 ILE A O 1
ATOM 699 N N . PRO A 1 94 ? -4.152 20.453 1.417 1 98.25 94 PRO A N 1
ATOM 700 C CA . PRO A 1 94 ? -4.648 20.969 0.144 1 98.25 94 PRO A CA 1
ATOM 701 C C . PRO A 1 94 ? -4.699 19.922 -0.955 1 98.25 94 PRO A C 1
ATOM 703 O O . PRO A 1 94 ? -3.795 19.078 -1.054 1 98.25 94 PRO A O 1
ATOM 706 N N . ASP A 1 95 ? -5.719 20.062 -1.832 1 97.69 95 ASP A N 1
ATOM 707 C CA . ASP A 1 95 ? -5.926 19.109 -2.918 1 97.69 95 ASP A CA 1
ATOM 708 C C . ASP A 1 95 ? -4.734 19.094 -3.871 1 97.69 95 ASP A C 1
ATOM 710 O O . ASP A 1 95 ? -4.414 18.062 -4.457 1 97.69 95 ASP A O 1
ATOM 714 N N . ALA A 1 96 ? -4.152 20.2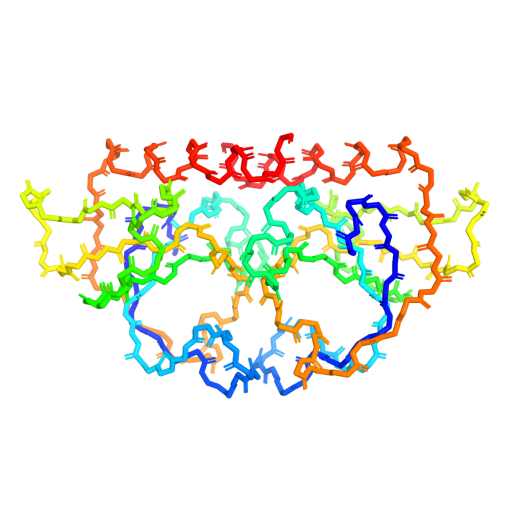03 -4.012 1 97.88 96 ALA A N 1
ATOM 715 C CA . ALA A 1 96 ? -3.012 20.281 -4.922 1 97.88 96 ALA A CA 1
ATOM 716 C C . ALA A 1 96 ? -1.901 19.328 -4.48 1 97.88 96 ALA A C 1
ATOM 718 O O . ALA A 1 96 ? -1.264 18.672 -5.316 1 97.88 96 ALA A O 1
ATOM 719 N N . VAL A 1 97 ? -1.665 19.266 -3.193 1 97.94 97 VAL A N 1
ATOM 720 C CA . VAL A 1 97 ? -0.652 18.359 -2.654 1 97.94 97 VAL A CA 1
ATOM 721 C C . VAL A 1 97 ? -1.103 16.906 -2.83 1 97.94 97 VAL A C 1
ATOM 723 O O . VAL A 1 97 ? -0.319 16.062 -3.252 1 97.94 97 VAL A O 1
ATOM 726 N N . VAL A 1 98 ? -2.344 16.688 -2.549 1 98.38 98 VAL A N 1
ATOM 727 C CA . VAL A 1 98 ? -2.896 15.336 -2.688 1 98.38 98 VAL A CA 1
ATOM 728 C C . VAL A 1 98 ? -2.752 14.867 -4.133 1 98.38 98 VAL A C 1
ATOM 730 O O . VAL A 1 98 ? -2.34 13.727 -4.379 1 98.38 98 VAL A O 1
ATOM 733 N N . ASN A 1 99 ? -3.051 15.734 -5.09 1 98 99 ASN A N 1
ATOM 734 C CA . ASN A 1 99 ? -2.963 15.383 -6.504 1 98 99 ASN A CA 1
ATOM 735 C C . ASN A 1 99 ? -1.53 15.055 -6.91 1 98 99 ASN A C 1
ATOM 737 O O . ASN A 1 99 ? -1.307 14.164 -7.738 1 98 99 ASN A O 1
ATOM 741 N N . GLU A 1 100 ? -0.64 15.75 -6.379 1 97.62 100 GLU A N 1
ATOM 742 C CA . GLU A 1 100 ? 0.762 15.453 -6.66 1 97.62 100 GLU A CA 1
ATOM 743 C C . GLU A 1 100 ? 1.152 14.078 -6.125 1 97.62 100 GLU A C 1
ATOM 745 O O . GLU A 1 100 ? 1.861 13.328 -6.793 1 97.62 100 GLU A O 1
ATOM 750 N N . VAL A 1 101 ? 0.698 13.773 -4.941 1 98.12 101 VAL A N 1
ATOM 751 C CA . VAL A 1 101 ? 0.973 12.477 -4.328 1 98.12 101 VAL A CA 1
ATOM 752 C C . VAL A 1 101 ? 0.369 11.367 -5.184 1 98.12 101 VAL A C 1
ATOM 754 O O . VAL A 1 101 ? 1.035 10.367 -5.48 1 98.12 101 VAL A O 1
ATOM 757 N N . LEU A 1 102 ? -0.877 11.57 -5.633 1 97.94 102 LEU A N 1
ATOM 758 C CA . LEU A 1 102 ? -1.551 10.562 -6.445 1 97.94 102 LEU A CA 1
ATOM 759 C C . LEU A 1 102 ? -0.824 10.367 -7.773 1 97.94 102 LEU A C 1
ATOM 761 O O . LEU A 1 102 ? -0.748 9.242 -8.281 1 97.94 102 LEU A O 1
ATOM 765 N N . ALA A 1 103 ? -0.287 11.398 -8.32 1 96.94 103 ALA A N 1
ATOM 766 C CA . ALA A 1 103 ? 0.485 11.305 -9.555 1 96.94 103 ALA A CA 1
ATOM 767 C C . ALA A 1 103 ? 1.742 10.461 -9.352 1 96.94 103 ALA A C 1
ATOM 769 O O . ALA A 1 103 ? 2.119 9.672 -10.227 1 96.94 103 ALA A O 1
ATOM 770 N N . ARG A 1 104 ? 2.369 10.656 -8.25 1 95.81 104 ARG A N 1
ATOM 771 C CA . ARG A 1 104 ? 3.561 9.867 -7.957 1 95.81 104 ARG A CA 1
ATOM 772 C C . ARG A 1 104 ? 3.209 8.398 -7.762 1 95.81 104 ARG A C 1
ATOM 774 O O . ARG A 1 104 ? 3.93 7.516 -8.234 1 95.81 104 ARG A O 1
ATOM 781 N N . LEU A 1 105 ? 2.145 8.148 -7.027 1 97.06 105 LEU A N 1
ATOM 782 C CA . LEU A 1 105 ? 1.69 6.777 -6.844 1 97.06 105 LEU A CA 1
ATOM 783 C C . LEU A 1 105 ? 1.384 6.121 -8.188 1 97.06 105 LEU A C 1
ATOM 785 O O . LEU A 1 105 ? 1.728 4.957 -8.406 1 97.06 105 LEU A O 1
ATOM 789 N N . GLU A 1 106 ? 0.741 6.887 -9.047 1 95.94 106 GLU A N 1
ATOM 790 C CA . GLU A 1 106 ? 0.432 6.383 -10.383 1 95.94 106 GLU A CA 1
ATOM 791 C C . GLU A 1 106 ? 1.703 6 -11.133 1 95.94 106 GLU A C 1
ATOM 793 O O . GLU A 1 106 ? 1.735 4.988 -11.836 1 95.94 106 GLU A O 1
ATOM 798 N N . ALA A 1 107 ? 2.699 6.781 -11.016 1 94.25 107 ALA A N 1
ATOM 799 C CA . ALA A 1 107 ? 3.959 6.52 -11.711 1 94.25 107 ALA A CA 1
ATOM 800 C C . ALA A 1 107 ? 4.605 5.234 -11.203 1 94.25 107 ALA A C 1
ATOM 802 O O . ALA A 1 107 ? 5.289 4.535 -11.953 1 94.25 107 ALA A O 1
ATOM 803 N N . ILE A 1 108 ? 4.422 4.918 -9.945 1 95.56 108 ILE A N 1
ATOM 804 C CA . ILE A 1 108 ? 4.984 3.721 -9.336 1 95.56 108 ILE A CA 1
ATOM 805 C C . ILE A 1 108 ? 4.242 2.484 -9.836 1 95.56 108 ILE A C 1
ATOM 807 O O . ILE A 1 108 ? 4.852 1.439 -10.078 1 95.56 108 ILE A O 1
ATOM 811 N N . LEU A 1 109 ? 2.908 2.602 -10.039 1 95.75 109 LEU A N 1
ATOM 812 C CA . LEU A 1 109 ? 2.053 1.451 -10.305 1 95.75 109 LEU A CA 1
ATOM 813 C C . LEU A 1 109 ? 1.72 1.359 -11.789 1 95.75 109 LEU A C 1
ATOM 815 O O . LEU A 1 109 ? 1.205 0.339 -12.258 1 95.75 109 LEU A O 1
ATOM 819 N N . SER A 1 110 ? 1.902 2.4 -12.641 1 85.94 110 SER A N 1
ATOM 820 C CA . SER A 1 110 ? 1.524 2.436 -14.055 1 85.94 110 SER A CA 1
ATOM 821 C C . SER A 1 110 ? 2.504 1.64 -14.906 1 85.94 110 SER A C 1
ATOM 823 O O . SER A 1 110 ? 3.658 1.447 -14.523 1 85.94 110 SER A O 1
ATOM 825 N N . MET B 1 1 ? 13.109 -8.836 -8.586 1 94.38 1 MET B N 1
ATOM 826 C CA . MET B 1 1 ? 11.711 -8.664 -8.203 1 94.38 1 MET B CA 1
ATOM 827 C C . MET B 1 1 ? 10.969 -7.812 -9.227 1 94.38 1 MET B C 1
ATOM 829 O O . MET B 1 1 ? 11.227 -6.613 -9.352 1 94.38 1 MET B O 1
ATOM 833 N N . ASP B 1 2 ? 10.133 -8.516 -9.992 1 97.56 2 ASP B N 1
ATOM 834 C CA . ASP B 1 2 ? 9.445 -7.832 -11.086 1 97.56 2 ASP B CA 1
ATOM 835 C C . ASP B 1 2 ? 7.934 -7.84 -10.867 1 97.56 2 ASP B C 1
ATOM 837 O O . ASP B 1 2 ? 7.395 -8.766 -10.266 1 97.56 2 ASP B O 1
ATOM 841 N N . ARG B 1 3 ? 7.398 -6.762 -11.453 1 98.38 3 ARG B N 1
ATOM 842 C CA . ARG B 1 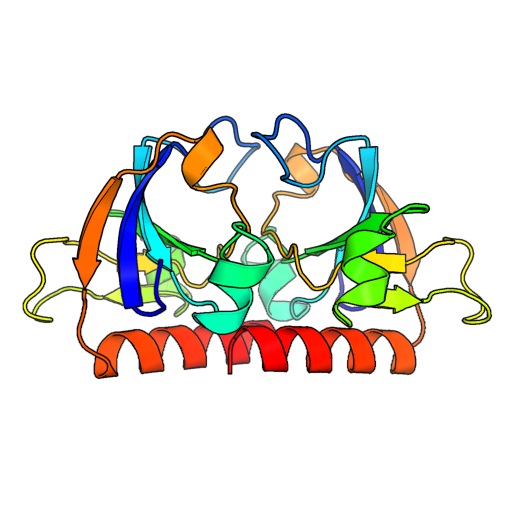3 ? 5.941 -6.762 -11.492 1 98.38 3 ARG B CA 1
ATOM 843 C C . ARG B 1 3 ? 5.41 -8.055 -12.109 1 98.38 3 ARG B C 1
ATOM 845 O O . ARG B 1 3 ? 5.938 -8.523 -13.117 1 98.38 3 ARG B O 1
ATOM 852 N N . GLY B 1 4 ? 4.375 -8.586 -11.461 1 98.62 4 GLY B N 1
ATOM 853 C CA . GLY B 1 4 ? 3.775 -9.797 -11.984 1 98.62 4 GLY B CA 1
ATOM 854 C C . GLY B 1 4 ? 4.32 -11.062 -11.344 1 98.62 4 GLY B C 1
ATOM 855 O O . GLY B 1 4 ? 3.842 -12.164 -11.625 1 98.62 4 GLY B O 1
ATOM 856 N N . GLU B 1 5 ? 5.301 -10.953 -10.531 1 98.69 5 GLU B N 1
ATOM 857 C CA . GLU B 1 5 ? 5.809 -12.109 -9.797 1 98.69 5 GLU B CA 1
ATOM 858 C C . GLU B 1 5 ? 5.023 -12.328 -8.508 1 98.69 5 GLU B C 1
ATOM 860 O O . GLU B 1 5 ? 4.656 -11.367 -7.824 1 98.69 5 GLU B O 1
ATOM 865 N N . ILE B 1 6 ? 4.809 -13.609 -8.211 1 98.81 6 ILE B N 1
ATOM 866 C CA . ILE B 1 6 ? 4.254 -14.031 -6.926 1 98.81 6 ILE B CA 1
ATOM 867 C C . ILE B 1 6 ? 5.387 -14.461 -5.996 1 98.81 6 ILE B C 1
ATOM 869 O O . ILE B 1 6 ? 6.285 -15.203 -6.402 1 98.81 6 ILE B O 1
ATOM 873 N N . TRP B 1 7 ? 5.324 -13.984 -4.781 1 98.69 7 TRP B N 1
ATOM 874 C CA . TRP B 1 7 ? 6.273 -14.336 -3.732 1 98.69 7 TRP B CA 1
ATOM 875 C C . TRP B 1 7 ? 5.551 -14.828 -2.482 1 98.69 7 TRP B C 1
ATOM 877 O O . TRP B 1 7 ? 4.418 -14.422 -2.213 1 98.69 7 TRP B O 1
ATOM 887 N N . LEU B 1 8 ? 6.211 -15.742 -1.807 1 98.69 8 LEU B N 1
ATOM 888 C CA . LEU B 1 8 ? 5.73 -16.188 -0.5 1 98.69 8 LEU B CA 1
ATOM 889 C C . LEU B 1 8 ? 6.418 -15.406 0.618 1 98.69 8 LEU B C 1
ATOM 891 O O . LEU B 1 8 ? 7.648 -15.375 0.693 1 98.69 8 LEU B O 1
ATOM 895 N N . VAL B 1 9 ? 5.629 -14.773 1.432 1 98.19 9 VAL B N 1
ATOM 896 C CA . VAL B 1 9 ? 6.219 -13.922 2.465 1 98.19 9 VAL B CA 1
ATOM 897 C C . VAL B 1 9 ? 5.273 -13.836 3.658 1 98.19 9 VAL B C 1
ATOM 899 O O . VAL B 1 9 ? 4.059 -14 3.512 1 98.19 9 VAL B O 1
ATOM 902 N N . SER B 1 10 ? 5.871 -13.578 4.82 1 97.81 10 SER B N 1
ATOM 903 C CA . SER B 1 10 ? 5.047 -13.312 5.996 1 97.81 10 SER B CA 1
ATOM 904 C C . SER B 1 10 ? 4.656 -11.836 6.074 1 97.81 10 SER B C 1
ATOM 906 O O . SER B 1 10 ? 5.508 -10.953 5.949 1 97.81 10 SER B O 1
ATOM 908 N N . LEU B 1 11 ? 3.395 -11.594 6.352 1 96.56 11 LEU B N 1
ATOM 909 C CA . LEU B 1 11 ? 2.912 -10.227 6.496 1 96.56 11 LEU B CA 1
ATOM 910 C C . LEU B 1 11 ? 2.719 -9.867 7.965 1 96.56 11 LEU B C 1
ATOM 912 O O . LEU B 1 11 ? 2.285 -8.758 8.289 1 96.56 11 LEU B O 1
ATOM 916 N N . ASP B 1 12 ? 3.174 -10.695 8.82 1 94.44 12 ASP B N 1
ATOM 917 C CA . ASP B 1 12 ? 3 -10.484 10.258 1 94.44 12 ASP B CA 1
ATOM 918 C C . ASP B 1 12 ? 4.137 -9.648 10.828 1 94.44 12 ASP B C 1
ATOM 920 O O . ASP B 1 12 ? 5.262 -9.68 10.32 1 94.44 12 ASP B O 1
ATOM 924 N N . PRO B 1 13 ? 3.822 -9.031 11.984 1 92.69 13 PRO B N 1
ATOM 925 C CA . PRO B 1 13 ? 2.523 -8.844 12.633 1 92.69 13 PRO B CA 1
ATOM 926 C C . PRO B 1 13 ? 1.655 -7.805 11.938 1 92.69 13 PRO B C 1
ATOM 928 O O . PRO B 1 13 ? 2.152 -7.031 11.117 1 92.69 13 PRO B O 1
ATOM 931 N N . ILE B 1 14 ? 0.407 -7.867 12.133 1 92 14 ILE B N 1
ATOM 932 C CA . ILE B 1 14 ? -0.553 -6.918 11.578 1 92 14 ILE B CA 1
ATOM 933 C C . ILE B 1 14 ? -1.475 -6.406 12.68 1 92 14 ILE B C 1
ATOM 935 O O . ILE B 1 14 ? -1.364 -6.828 13.836 1 92 14 ILE B O 1
ATOM 939 N N . ALA B 1 15 ? -2.203 -5.496 12.359 1 94.62 15 ALA B N 1
ATOM 940 C CA . ALA B 1 15 ? -3.236 -4.992 13.266 1 94.62 15 ALA B CA 1
ATOM 941 C C . ALA B 1 15 ? -4.629 -5.199 12.672 1 94.62 15 ALA B C 1
ATOM 943 O O . ALA B 1 15 ? -4.84 -4.992 11.477 1 94.62 15 ALA B O 1
ATOM 944 N N . GLY B 1 16 ? -5.523 -5.633 13.523 1 95.12 16 GLY B N 1
ATOM 945 C CA . GLY B 1 16 ? -6.926 -5.727 13.156 1 95.12 16 GLY B CA 1
ATOM 946 C C . GLY B 1 16 ? -7.16 -6.551 11.906 1 95.12 16 GLY B C 1
ATOM 947 O O . GLY B 1 16 ? -6.695 -7.691 11.812 1 95.12 16 GLY B O 1
ATOM 948 N N . HIS B 1 17 ? -7.785 -5.895 10.859 1 93.62 17 HIS B N 1
ATOM 949 C CA . HIS B 1 17 ? -8.227 -6.598 9.656 1 93.62 17 HIS B CA 1
ATOM 950 C C . HIS B 1 17 ? -7.18 -6.516 8.555 1 93.62 17 HIS B C 1
ATOM 952 O O . HIS B 1 17 ? -7.461 -6.844 7.398 1 93.62 17 HIS B O 1
ATOM 958 N N . GLU B 1 18 ? -6 -6.062 8.836 1 94.75 18 GLU B N 1
ATOM 959 C CA . GLU B 1 18 ? -4.902 -6.137 7.879 1 94.75 18 GLU B CA 1
ATOM 960 C C . GLU B 1 18 ? -4.586 -7.586 7.508 1 94.75 18 GLU B C 1
ATOM 962 O O . GLU B 1 18 ? -4.695 -8.484 8.344 1 94.75 18 GLU B O 1
ATOM 967 N N . GLN B 1 19 ? -4.234 -7.766 6.277 1 92.06 19 GLN B N 1
ATOM 968 C CA . GLN B 1 19 ? -3.912 -9.125 5.848 1 92.06 19 GLN B CA 1
ATOM 969 C C . GLN B 1 19 ? -2.721 -9.68 6.625 1 92.06 19 GLN B C 1
ATOM 971 O O . GLN B 1 19 ? -1.705 -9 6.781 1 92.06 19 GLN B O 1
ATOM 976 N N . SER B 1 20 ? -2.896 -10.945 7.047 1 92.38 20 SER B N 1
ATOM 977 C CA . SER B 1 20 ? -1.896 -11.531 7.93 1 92.38 20 SER B CA 1
ATOM 978 C C . SER B 1 20 ? -1.39 -12.859 7.383 1 92.38 20 SER B C 1
ATOM 980 O O . SER B 1 20 ? -1.913 -13.367 6.387 1 92.38 20 SER B O 1
ATOM 982 N N . GLY B 1 21 ? -0.297 -13.391 8.078 1 93.88 21 GLY B N 1
ATOM 983 C CA . GLY B 1 21 ? 0.172 -14.742 7.84 1 93.88 21 GLY B CA 1
ATOM 984 C C . GLY B 1 21 ? 1.191 -14.836 6.723 1 93.88 21 GLY B C 1
ATOM 985 O O . GLY B 1 21 ? 1.393 -13.875 5.977 1 93.88 21 GLY B O 1
ATOM 986 N N . LYS B 1 22 ? 1.798 -16.031 6.645 1 96.94 22 LYS B N 1
ATOM 987 C CA . LYS B 1 22 ? 2.652 -16.344 5.504 1 96.94 22 LYS B CA 1
ATOM 988 C C . LYS B 1 22 ? 1.818 -16.734 4.285 1 96.94 22 LYS B C 1
ATOM 990 O O . LYS B 1 22 ? 1.131 -17.75 4.293 1 96.94 22 LYS B O 1
ATOM 995 N N . ARG B 1 23 ? 1.939 -15.953 3.262 1 97.12 23 ARG B N 1
ATOM 996 C CA . ARG B 1 23 ? 1.075 -16.172 2.107 1 97.12 23 ARG B CA 1
ATOM 997 C C . ARG B 1 23 ? 1.721 -15.648 0.831 1 97.12 23 ARG B C 1
ATOM 999 O O . ARG B 1 23 ? 2.678 -14.867 0.887 1 97.12 23 ARG B O 1
ATOM 1006 N N . PRO B 1 24 ? 1.182 -16.031 -0.274 1 98.19 24 PRO B N 1
ATOM 1007 C CA . PRO B 1 24 ? 1.616 -15.438 -1.538 1 98.19 24 PRO B CA 1
ATOM 1008 C C . PRO B 1 24 ? 1.197 -13.977 -1.674 1 98.19 24 PRO B C 1
ATOM 1010 O O . PRO B 1 24 ? 0.108 -13.594 -1.232 1 98.19 24 PRO B O 1
ATOM 1013 N N . VAL B 1 25 ? 2.08 -13.227 -2.229 1 98.69 25 VAL B N 1
ATOM 1014 C CA . VAL B 1 25 ? 1.771 -11.852 -2.627 1 98.69 25 VAL B CA 1
ATOM 1015 C C . VAL B 1 25 ? 2.18 -11.633 -4.082 1 98.69 25 VAL B C 1
ATOM 1017 O O . VAL B 1 25 ? 3.115 -12.273 -4.574 1 98.69 25 VAL B O 1
ATOM 1020 N N . LEU B 1 26 ? 1.461 -10.773 -4.723 1 98.81 26 LEU B N 1
ATOM 1021 C CA . LEU B 1 26 ? 1.787 -10.344 -6.082 1 98.81 26 LEU B CA 1
ATOM 1022 C C . LEU B 1 26 ? 2.504 -9 -6.07 1 98.81 26 LEU B C 1
ATOM 1024 O O . LEU B 1 26 ? 2.01 -8.031 -5.484 1 98.81 26 LEU B O 1
ATOM 1028 N N . ILE B 1 27 ? 3.652 -8.914 -6.707 1 98.88 27 ILE B N 1
ATOM 1029 C CA . ILE B 1 27 ? 4.324 -7.629 -6.898 1 98.88 27 ILE B CA 1
ATOM 1030 C C . ILE B 1 27 ? 3.609 -6.832 -7.984 1 98.88 27 ILE B C 1
ATOM 1032 O O . ILE B 1 27 ? 3.443 -7.309 -9.109 1 98.88 27 ILE B O 1
ATOM 1036 N N . VAL B 1 28 ? 3.283 -5.547 -7.633 1 98.75 28 VAL B N 1
ATOM 1037 C CA . VAL B 1 28 ? 2.492 -4.77 -8.578 1 98.75 28 VAL B CA 1
ATOM 1038 C C . VAL B 1 28 ? 3.27 -3.523 -9.008 1 98.75 28 VAL B C 1
ATOM 1040 O O . VAL B 1 28 ? 2.904 -2.855 -9.977 1 98.75 28 VAL B O 1
ATOM 1043 N N . SER B 1 29 ? 4.324 -3.154 -8.273 1 98.38 29 SER B N 1
ATOM 1044 C CA . SER B 1 29 ? 5.125 -1.987 -8.625 1 98.38 29 SER B CA 1
ATOM 1045 C C . SER B 1 29 ? 6.109 -2.309 -9.742 1 98.38 29 SER B C 1
ATOM 1047 O O . SER B 1 29 ? 6.48 -3.469 -9.938 1 98.38 29 SER B O 1
ATOM 1049 N N . LYS B 1 30 ? 6.562 -1.301 -10.469 1 97.06 30 LYS B N 1
ATOM 1050 C CA . LYS B 1 30 ? 7.484 -1.438 -11.586 1 97.06 30 LYS B CA 1
ATOM 1051 C C . LYS B 1 30 ? 8.844 -1.969 -11.125 1 97.06 30 LYS B C 1
ATOM 1053 O O . LYS B 1 30 ? 9.305 -1.637 -10.031 1 97.06 30 LYS B O 1
ATOM 1058 N N . ALA B 1 31 ? 9.453 -2.678 -12.109 1 96 31 ALA B N 1
ATOM 1059 C CA . ALA B 1 31 ? 10.75 -3.277 -11.812 1 96 31 ALA B CA 1
ATOM 1060 C C . ALA B 1 31 ? 11.773 -2.211 -11.438 1 96 31 ALA B C 1
ATOM 1062 O O . ALA B 1 31 ? 12.617 -2.432 -10.562 1 96 31 ALA B O 1
ATOM 1063 N N . SER B 1 32 ? 11.781 -1.11 -12.156 1 94.81 32 SER B N 1
ATOM 1064 C CA . SER B 1 32 ? 12.734 -0.04 -11.867 1 94.81 32 SER B CA 1
ATOM 1065 C C . SER B 1 32 ? 12.555 0.501 -10.453 1 94.81 32 SER B C 1
ATOM 1067 O O . SER B 1 32 ? 13.531 0.766 -9.758 1 94.81 32 SER B O 1
ATOM 1069 N N . PHE B 1 33 ? 11.375 0.63 -10.055 1 95.75 33 PHE B N 1
ATOM 1070 C CA . PHE B 1 33 ? 11.055 1.055 -8.695 1 95.75 33 PHE B CA 1
ATOM 1071 C C . PHE B 1 33 ? 11.539 0.029 -7.68 1 95.75 33 PHE B C 1
ATOM 1073 O O . PHE B 1 33 ? 12.156 0.387 -6.672 1 95.75 33 PHE B O 1
ATOM 1080 N N . ASN B 1 34 ? 11.227 -1.236 -7.941 1 96.56 34 ASN B N 1
ATOM 1081 C CA . ASN B 1 34 ? 11.594 -2.318 -7.035 1 96.56 34 ASN B CA 1
ATOM 1082 C C . ASN B 1 34 ? 13.109 -2.402 -6.84 1 96.56 34 ASN B C 1
ATOM 1084 O O . ASN B 1 34 ? 13.578 -2.627 -5.727 1 96.56 34 ASN B O 1
ATOM 1088 N N . LYS B 1 35 ? 13.797 -2.305 -7.918 1 93.81 35 LYS B N 1
ATOM 1089 C CA . LYS B 1 35 ? 15.25 -2.385 -7.879 1 93.81 35 LYS B CA 1
ATOM 1090 C C . LYS B 1 35 ? 15.844 -1.222 -7.09 1 93.81 35 LYS B C 1
ATOM 1092 O O . LYS B 1 35 ? 16.781 -1.409 -6.309 1 93.81 35 LYS B O 1
ATOM 1097 N N . LEU B 1 36 ? 15.305 -0.117 -7.309 1 92.5 36 LEU B N 1
ATOM 1098 C CA . LEU B 1 36 ? 15.836 1.097 -6.695 1 92.5 36 LEU B CA 1
ATOM 1099 C C . LEU B 1 36 ? 15.578 1.103 -5.191 1 92.5 36 LEU B C 1
ATOM 1101 O O . LEU B 1 36 ? 16.469 1.451 -4.41 1 92.5 36 LEU B O 1
ATOM 1105 N N . THR B 1 37 ? 14.398 0.728 -4.797 1 92.25 37 THR B N 1
ATOM 1106 C CA . THR B 1 37 ? 13.992 0.916 -3.408 1 92.25 37 THR B CA 1
ATOM 1107 C C . THR B 1 37 ? 14.195 -0.368 -2.607 1 92.25 37 THR B C 1
ATOM 1109 O O . THR B 1 37 ? 14.344 -0.326 -1.384 1 92.25 37 THR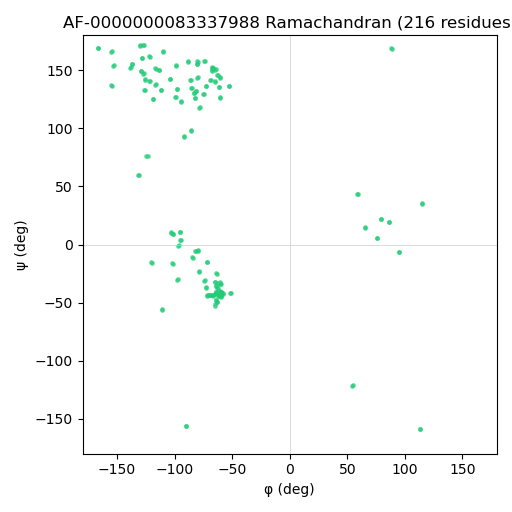 B O 1
ATOM 1112 N N . ARG B 1 38 ? 14.094 -1.54 -3.248 1 92.81 38 ARG B N 1
ATOM 1113 C CA . ARG B 1 38 ? 14.086 -2.873 -2.656 1 92.81 38 ARG B CA 1
ATOM 1114 C C . ARG B 1 38 ? 12.852 -3.072 -1.782 1 92.81 38 ARG B C 1
ATOM 1116 O O . ARG B 1 38 ? 12.852 -3.91 -0.878 1 92.81 38 ARG B O 1
ATOM 1123 N N . LEU B 1 39 ? 11.875 -2.18 -1.953 1 96.12 39 LEU B N 1
ATOM 1124 C CA . LEU B 1 39 ? 10.602 -2.174 -1.242 1 96.12 39 LEU B CA 1
ATOM 1125 C C . LEU B 1 39 ? 9.438 -2.189 -2.221 1 96.12 39 LEU B C 1
ATOM 1127 O O . LEU B 1 39 ? 8.727 -1.19 -2.367 1 96.12 39 LEU B O 1
ATOM 1131 N N . PRO B 1 40 ? 9.195 -3.346 -2.779 1 98.31 40 PRO B N 1
ATOM 1132 C CA . PRO B 1 40 ? 8.094 -3.387 -3.744 1 98.31 40 PRO B CA 1
ATOM 1133 C C . PRO B 1 40 ? 6.727 -3.178 -3.092 1 98.31 40 PRO B C 1
ATOM 1135 O O . PRO B 1 40 ? 6.562 -3.436 -1.896 1 98.31 40 PRO B O 1
ATOM 1138 N N . VAL B 1 41 ? 5.793 -2.645 -3.881 1 98.62 41 VAL B N 1
ATOM 1139 C CA . VAL B 1 41 ? 4.383 -2.676 -3.504 1 98.62 41 VAL B CA 1
ATOM 1140 C C . VAL B 1 41 ? 3.773 -4.02 -3.898 1 98.62 41 VAL B C 1
ATOM 1142 O O . VAL B 1 41 ? 3.957 -4.484 -5.027 1 98.62 41 VAL B O 1
ATOM 1145 N N . VAL B 1 42 ? 3.082 -4.633 -2.941 1 98.81 42 VAL B N 1
ATOM 1146 C CA . VAL B 1 42 ? 2.518 -5.953 -3.199 1 98.81 42 VAL B CA 1
ATOM 1147 C C . VAL B 1 42 ? 1.034 -5.961 -2.834 1 98.81 42 VAL B C 1
ATOM 1149 O O . VAL B 1 42 ? 0.556 -5.062 -2.137 1 98.81 42 VAL B O 1
ATOM 1152 N N . VAL B 1 43 ? 0.346 -6.926 -3.371 1 98.56 43 VAL B N 1
ATOM 1153 C CA . VAL B 1 43 ? -0.999 -7.266 -2.912 1 98.56 43 VAL B CA 1
ATOM 1154 C C . VAL B 1 43 ? -1.066 -8.75 -2.553 1 98.56 43 VAL B C 1
ATOM 1156 O O . VAL B 1 43 ? -0.459 -9.586 -3.227 1 98.56 43 VAL B O 1
ATOM 1159 N N . PRO B 1 44 ? -1.795 -9.07 -1.493 1 98.06 44 PRO B N 1
ATOM 1160 C CA . PRO B 1 44 ? -1.818 -10.445 -1.01 1 98.06 44 PRO B CA 1
ATOM 1161 C C . PRO B 1 44 ? -2.764 -11.336 -1.812 1 98.06 44 PRO B C 1
ATOM 1163 O O . PRO B 1 44 ? -3.684 -10.836 -2.465 1 98.06 44 PRO B O 1
ATOM 1166 N N . VAL B 1 45 ? -2.475 -12.617 -1.785 1 97.25 45 VAL B N 1
ATOM 1167 C CA . VAL B 1 45 ? -3.338 -13.664 -2.332 1 97.25 45 VAL B CA 1
ATOM 1168 C C . VAL B 1 45 ? -3.898 -14.516 -1.197 1 97.25 45 VAL B C 1
ATOM 1170 O O . VAL B 1 45 ? -3.174 -14.875 -0.267 1 97.25 45 VAL B O 1
ATOM 1173 N N . THR B 1 46 ? -5.16 -14.758 -1.245 1 93.62 46 THR B N 1
ATOM 1174 C CA . THR B 1 46 ? -5.773 -15.586 -0.213 1 93.62 46 THR B CA 1
ATOM 1175 C C . THR B 1 46 ? -6.781 -16.562 -0.824 1 93.62 46 THR B C 1
ATOM 1177 O O . THR B 1 46 ? -7.211 -16.375 -1.965 1 93.62 46 THR B O 1
ATOM 1180 N N . SER B 1 47 ? -6.949 -17.672 -0.143 1 87.38 47 SER B N 1
ATOM 1181 C CA . SER B 1 47 ? -7.984 -18.609 -0.555 1 87.38 47 SER B CA 1
ATOM 1182 C C . SER B 1 47 ? -9.367 -18.156 -0.082 1 87.38 47 SER B C 1
ATOM 1184 O O . SER B 1 47 ? -10.383 -18.609 -0.617 1 87.38 47 SER B O 1
ATOM 1186 N N . GLY B 1 48 ? -9.273 -17.391 0.914 1 74.88 48 GLY B N 1
ATOM 1187 C CA . GLY B 1 48 ? -10.531 -16.844 1.413 1 74.88 48 GLY B CA 1
ATOM 1188 C C . GLY B 1 48 ? -10.914 -15.531 0.761 1 74.88 48 GLY B C 1
ATOM 1189 O O . GLY B 1 48 ? -10.688 -15.336 -0.436 1 74.88 48 GLY B O 1
ATOM 1190 N N . GLY B 1 49 ? -11.719 -14.711 1.407 1 61.88 49 GLY B N 1
ATOM 1191 C CA . GLY B 1 49 ? -11.953 -13.328 1.005 1 61.88 49 GLY B CA 1
ATOM 1192 C C . GLY B 1 49 ? -13.383 -13.07 0.563 1 61.88 49 GLY B C 1
ATOM 1193 O O . GLY B 1 49 ? -13.617 -12.352 -0.407 1 61.88 49 GLY B O 1
ATOM 1194 N N . ASN B 1 50 ? -14.055 -13.75 1.234 1 70 50 ASN B N 1
ATOM 1195 C CA . ASN B 1 50 ? -15.453 -13.648 0.828 1 70 50 ASN B CA 1
ATOM 1196 C C . ASN B 1 50 ? -15.898 -12.195 0.728 1 70 50 ASN B C 1
ATOM 1198 O O . ASN B 1 50 ? -16.578 -11.812 -0.226 1 70 50 ASN B O 1
ATOM 1202 N N . PHE B 1 51 ? -15.5 -11.375 1.661 1 64.94 51 PHE B N 1
ATOM 1203 C CA . PHE B 1 51 ? -15.875 -9.969 1.625 1 64.94 51 PHE B CA 1
ATOM 1204 C C . PHE B 1 51 ? -15.266 -9.273 0.413 1 64.94 51 PHE B C 1
ATOM 1206 O O . PHE B 1 51 ? -15.961 -8.586 -0.333 1 64.94 51 PHE B O 1
ATOM 1213 N N . ALA B 1 52 ? -14 -9.43 0.253 1 73.12 52 ALA B N 1
ATOM 1214 C CA . ALA B 1 52 ? -13.305 -8.766 -0.851 1 73.12 52 ALA B CA 1
ATOM 1215 C C . ALA B 1 52 ? -13.859 -9.219 -2.197 1 73.12 52 ALA B C 1
ATOM 1217 O O . ALA B 1 52 ? -13.969 -8.422 -3.133 1 73.12 52 ALA B O 1
ATOM 1218 N N . ARG B 1 53 ? -14.289 -10.398 -2.318 1 70.81 53 ARG B N 1
ATOM 1219 C CA . ARG B 1 53 ? -14.93 -10.938 -3.516 1 70.81 53 ARG B CA 1
ATOM 1220 C C . ARG B 1 53 ? -16.219 -10.195 -3.826 1 70.81 53 ARG B C 1
ATOM 1222 O O . ARG B 1 53 ? -16.453 -9.773 -4.961 1 70.81 53 ARG B O 1
ATOM 1229 N N . ALA B 1 54 ? -16.875 -9.992 -2.799 1 72.94 54 ALA B N 1
ATOM 1230 C CA . ALA B 1 54 ? -18.188 -9.359 -2.953 1 72.94 54 ALA B CA 1
ATOM 1231 C C . ALA B 1 54 ? -18.047 -7.875 -3.268 1 72.94 54 ALA B C 1
ATOM 1233 O O . ALA B 1 54 ? -18.859 -7.312 -4.004 1 72.94 54 ALA B O 1
ATOM 1234 N N . ALA B 1 55 ? -17.062 -7.262 -2.805 1 76.19 55 ALA B N 1
ATOM 1235 C CA . ALA B 1 55 ? -16.875 -5.82 -2.961 1 76.19 55 ALA B CA 1
ATOM 1236 C C . ALA B 1 55 ? -16.234 -5.492 -4.301 1 76.19 55 ALA B C 1
ATOM 1238 O O . ALA B 1 55 ? -16.141 -4.324 -4.684 1 76.19 55 ALA B O 1
ATOM 1239 N N . GLY B 1 56 ? -15.734 -6.496 -5.008 1 84.94 56 GLY B N 1
ATOM 1240 C CA . GLY B 1 56 ? -15.18 -6.273 -6.336 1 84.94 56 GLY B CA 1
ATOM 1241 C C . GLY B 1 56 ? -13.727 -5.859 -6.32 1 84.94 56 GLY B C 1
ATOM 1242 O O . GLY B 1 56 ? -13.227 -5.281 -7.289 1 84.94 56 GLY B O 1
ATOM 1243 N N . PHE B 1 57 ? -13.062 -6.125 -5.223 1 90.69 57 PHE B N 1
ATOM 1244 C CA . PHE B 1 57 ? -11.672 -5.699 -5.109 1 90.69 57 PHE B CA 1
ATOM 1245 C C . PHE B 1 57 ? -10.727 -6.867 -5.359 1 90.69 57 PHE B C 1
ATOM 1247 O O . PHE B 1 57 ? -9.523 -6.754 -5.133 1 90.69 57 PHE B O 1
ATOM 1254 N N . THR B 1 58 ? -11.328 -8.008 -5.832 1 94.25 58 THR B N 1
ATOM 1255 C CA . THR B 1 58 ? -10.484 -9.188 -5.984 1 94.25 58 THR B CA 1
ATOM 1256 C C . THR B 1 58 ? -10.352 -9.562 -7.457 1 94.25 58 THR B C 1
ATOM 1258 O O . THR B 1 58 ? -11.203 -9.211 -8.273 1 94.25 58 THR B O 1
ATOM 1261 N N . VAL B 1 59 ? -9.258 -10.141 -7.785 1 96.38 59 VAL B N 1
ATOM 1262 C CA . VAL B 1 59 ? -9.023 -10.805 -9.062 1 96.38 59 VAL B CA 1
ATOM 1263 C C . VAL B 1 59 ? -8.727 -12.28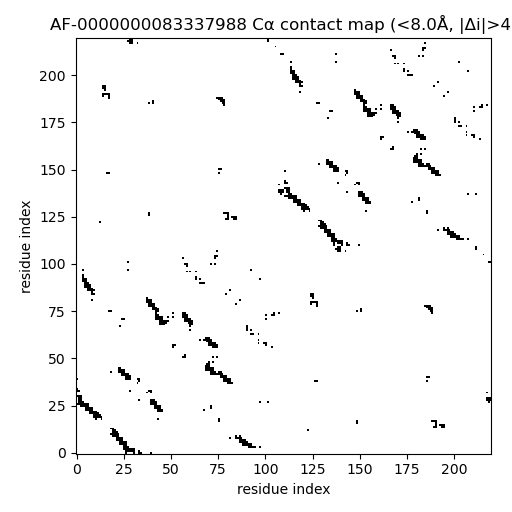1 -8.836 1 96.38 59 VAL B C 1
ATOM 1265 O O . VAL B 1 59 ? -7.809 -12.625 -8.086 1 96.38 59 VAL B O 1
ATOM 1268 N N . SER B 1 60 ? -9.461 -13.094 -9.477 1 95 60 SER B N 1
ATOM 1269 C CA . SER B 1 60 ? -9.32 -14.531 -9.273 1 95 60 SER B CA 1
ATOM 1270 C C . SER B 1 60 ? -8.148 -15.094 -10.07 1 95 60 SER B C 1
ATOM 1272 O O . SER B 1 60 ? -7.926 -14.695 -11.219 1 95 60 SER B O 1
ATOM 1274 N N . LEU B 1 61 ? -7.473 -16.078 -9.422 1 96.19 61 LEU B N 1
ATOM 1275 C CA . LEU B 1 61 ? -6.426 -16.812 -10.125 1 96.19 61 LEU B CA 1
ATOM 1276 C C . LEU B 1 61 ? -6.973 -18.125 -10.703 1 96.19 61 LEU B C 1
ATOM 1278 O O . LEU B 1 61 ? -6.246 -18.859 -11.375 1 96.19 61 LEU B O 1
ATOM 1282 N N . ASP B 1 62 ? -8.219 -18.25 -10.406 1 90.56 62 ASP B N 1
ATOM 1283 C CA . ASP B 1 62 ? -8.836 -19.469 -10.938 1 90.56 62 ASP B CA 1
ATOM 1284 C C . ASP B 1 62 ? -8.766 -19.5 -12.461 1 90.56 62 ASP B C 1
ATOM 1286 O O . ASP B 1 62 ? -9.172 -18.547 -13.125 1 90.56 62 ASP B O 1
ATOM 1290 N N . GLY B 1 63 ? -8.203 -20.641 -12.977 1 91.56 63 GLY B N 1
ATOM 1291 C CA . GLY B 1 63 ? -8.156 -20.828 -14.414 1 91.56 63 GLY B CA 1
ATOM 1292 C C . GLY B 1 63 ? -7.09 -19.984 -15.086 1 91.56 63 GLY B C 1
ATOM 1293 O O . GLY B 1 63 ? -7.039 -19.906 -16.312 1 91.56 63 GLY B O 1
ATOM 1294 N N . ALA B 1 64 ? -6.309 -19.312 -14.336 1 93.75 64 ALA B N 1
ATOM 1295 C CA . ALA B 1 64 ? -5.309 -18.422 -14.914 1 93.75 64 ALA B CA 1
ATOM 1296 C C . ALA B 1 64 ? -4.062 -19.188 -15.328 1 93.75 64 ALA B C 1
ATOM 1298 O O . ALA B 1 64 ? -3.168 -18.625 -15.977 1 93.75 64 ALA B O 1
ATOM 1299 N N . GLY B 1 65 ? -4.027 -20.438 -15.016 1 95.12 65 GLY B N 1
ATOM 1300 C CA . GLY B 1 65 ? -2.861 -21.234 -15.352 1 95.12 65 GLY B CA 1
ATOM 1301 C C . GLY B 1 65 ? -1.706 -21.031 -14.391 1 95.12 65 GLY B C 1
ATOM 1302 O O . GLY B 1 65 ? -0.542 -21.156 -14.773 1 95.12 65 GLY B O 1
ATOM 1303 N N . THR B 1 66 ? -1.976 -20.594 -13.242 1 96.38 66 THR B N 1
ATOM 1304 C CA . THR B 1 66 ? -0.956 -20.375 -12.227 1 96.38 66 THR B CA 1
ATOM 1305 C C . THR B 1 66 ? -0.914 -21.547 -11.242 1 96.38 66 THR B C 1
ATOM 1307 O O . THR B 1 66 ? -1.894 -22.281 -11.094 1 96.38 66 THR B O 1
ATOM 1310 N N . LYS B 1 67 ? 0.241 -21.734 -10.641 1 97.19 67 LYS B N 1
ATOM 1311 C CA . LYS B 1 67 ? 0.365 -22.688 -9.547 1 97.19 67 LYS B CA 1
ATOM 1312 C C . LYS B 1 67 ? -0.323 -22.188 -8.289 1 97.19 67 LYS B C 1
ATOM 1314 O O . LYS B 1 67 ? -0.986 -22.938 -7.582 1 97.19 67 LYS B O 1
ATOM 1319 N N . THR B 1 68 ? -0.05 -20.922 -8.086 1 97 68 THR B N 1
ATOM 1320 C CA . THR B 1 68 ? -0.744 -20.281 -6.969 1 97 68 THR B CA 1
ATOM 1321 C C . THR B 1 68 ? -2.248 -20.234 -7.227 1 97 68 THR B C 1
ATOM 1323 O O . THR B 1 68 ? -2.684 -19.969 -8.344 1 97 68 THR B O 1
ATOM 1326 N N . THR B 1 69 ? -2.994 -20.484 -6.164 1 94.94 69 THR B N 1
ATOM 1327 C CA . THR B 1 69 ? -4.449 -20.469 -6.266 1 94.94 69 THR B CA 1
ATOM 1328 C C . THR B 1 69 ? -5.043 -19.438 -5.301 1 94.94 69 THR B C 1
ATOM 1330 O O . THR B 1 69 ? -4.363 -18.984 -4.379 1 94.94 69 THR B O 1
ATOM 1333 N N . GLY B 1 70 ? -6.348 -19.109 -5.668 1 94.75 70 GLY B N 1
ATOM 1334 C CA . GLY B 1 70 ? -7.051 -18.172 -4.816 1 94.75 70 GLY B CA 1
ATOM 1335 C C . GLY B 1 70 ? -7.34 -16.844 -5.504 1 94.75 70 GLY B C 1
ATOM 1336 O O . GLY B 1 70 ? -7.527 -16.797 -6.719 1 94.75 70 GLY B O 1
ATOM 1337 N N . VAL B 1 71 ? -7.559 -15.82 -4.637 1 95.81 71 VAL B N 1
ATOM 1338 C CA . VAL B 1 71 ? -7.898 -14.5 -5.156 1 95.81 71 VAL B CA 1
ATOM 1339 C C . VAL B 1 71 ? -6.875 -13.477 -4.676 1 95.81 71 VAL B C 1
ATOM 1341 O O . VAL B 1 71 ? -6.41 -13.539 -3.535 1 95.81 71 VAL B O 1
ATOM 1344 N N . ILE B 1 72 ? -6.566 -12.602 -5.566 1 97.19 72 ILE B N 1
ATOM 1345 C CA . ILE B 1 72 ? -5.707 -11.469 -5.254 1 97.19 72 ILE B CA 1
ATOM 1346 C C . ILE B 1 72 ? -6.535 -10.359 -4.602 1 97.19 72 ILE B C 1
ATOM 1348 O O . ILE B 1 72 ? -7.547 -9.93 -5.152 1 97.19 72 ILE B O 1
ATOM 1352 N N . ARG B 1 73 ? -6.102 -9.93 -3.459 1 96.31 73 ARG B N 1
ATOM 1353 C CA . ARG B 1 73 ? -6.781 -8.867 -2.729 1 96.31 73 ARG B CA 1
ATOM 1354 C C . ARG B 1 73 ? -6.211 -7.496 -3.094 1 96.31 73 ARG B C 1
ATOM 1356 O O . ARG B 1 73 ? -5.348 -6.969 -2.391 1 96.31 73 ARG B O 1
ATOM 1363 N N . CYS B 1 74 ? -6.824 -6.855 -4.059 1 96.88 74 CYS B N 1
ATOM 1364 C CA . CYS B 1 74 ? -6.348 -5.566 -4.555 1 96.88 74 CYS B CA 1
ATOM 1365 C C . CYS B 1 74 ? -6.617 -4.461 -3.539 1 96.88 74 CYS B C 1
ATOM 1367 O O . CYS B 1 74 ? -6.043 -3.375 -3.633 1 96.88 74 CYS B O 1
ATOM 1369 N N . ASP B 1 75 ? -7.461 -4.758 -2.588 1 95.69 75 ASP B N 1
ATOM 1370 C CA . ASP B 1 75 ? -7.852 -3.756 -1.6 1 95.69 75 ASP B CA 1
ATOM 1371 C C . ASP B 1 75 ? -6.781 -3.605 -0.519 1 95.69 75 ASP B C 1
ATOM 1373 O O . ASP B 1 75 ? -6.875 -2.717 0.332 1 95.69 75 ASP B O 1
ATOM 1377 N N . GLN B 1 76 ? -5.742 -4.418 -0.545 1 96.81 76 GLN B N 1
ATOM 1378 C CA . GLN B 1 76 ? -4.781 -4.348 0.551 1 96.81 76 GLN B CA 1
ATOM 1379 C C . GLN B 1 76 ? -3.35 -4.285 0.025 1 96.81 76 GLN B C 1
ATOM 1381 O O . GLN B 1 76 ? -2.518 -5.125 0.369 1 96.81 76 GLN B O 1
ATOM 1386 N N . PRO B 1 77 ? -3.088 -3.262 -0.742 1 98.12 77 PRO B N 1
ATOM 1387 C CA . PRO B 1 77 ? -1.69 -3.078 -1.137 1 98.12 77 PRO B CA 1
ATOM 1388 C C . PRO B 1 77 ? -0.788 -2.707 0.038 1 98.12 77 PRO B C 1
ATOM 1390 O O . PRO B 1 77 ? -1.244 -2.08 0.997 1 98.12 77 PRO B O 1
ATOM 1393 N N . ARG B 1 78 ? 0.462 -3.119 -0.068 1 97.38 78 ARG B N 1
ATOM 1394 C CA . ARG B 1 78 ? 1.437 -2.795 0.97 1 97.38 78 ARG B CA 1
ATOM 1395 C C . ARG B 1 78 ? 2.855 -2.803 0.411 1 97.38 78 ARG B C 1
ATOM 1397 O O . ARG B 1 78 ? 3.203 -3.66 -0.404 1 97.38 78 ARG B O 1
ATOM 1404 N N . THR B 1 79 ? 3.533 -1.805 0.849 1 98.19 79 THR B N 1
ATOM 1405 C CA . THR B 1 79 ? 4.973 -1.836 0.602 1 98.19 79 THR B CA 1
ATOM 1406 C C . THR B 1 79 ? 5.68 -2.707 1.635 1 98.19 79 THR B C 1
ATOM 1408 O O . THR B 1 79 ? 5.484 -2.531 2.84 1 98.19 79 THR B O 1
ATOM 1411 N N . ILE B 1 80 ? 6.559 -3.598 1.148 1 97.94 80 ILE B N 1
ATOM 1412 C CA . ILE B 1 80 ? 7.258 -4.445 2.111 1 97.94 80 ILE B CA 1
ATOM 1413 C C . ILE B 1 80 ? 8.734 -4.551 1.729 1 97.94 80 ILE B C 1
ATOM 1415 O O . ILE B 1 80 ? 9.094 -4.395 0.559 1 97.94 80 ILE B O 1
ATOM 1419 N N . ASP B 1 81 ? 9.531 -4.832 2.756 1 97.56 81 ASP B N 1
ATOM 1420 C CA . ASP B 1 81 ? 10.906 -5.246 2.52 1 97.56 81 ASP B CA 1
ATOM 1421 C C . ASP B 1 81 ? 10.992 -6.754 2.289 1 97.56 81 ASP B C 1
ATOM 1423 O O . ASP B 1 81 ? 11.094 -7.527 3.242 1 97.56 81 ASP B O 1
ATOM 1427 N N . MET B 1 82 ? 11.039 -7.086 1.049 1 97.44 82 MET B N 1
ATOM 1428 C CA . MET B 1 82 ? 10.977 -8.5 0.688 1 97.44 82 MET B CA 1
ATOM 1429 C C . MET B 1 82 ? 12.172 -9.258 1.257 1 97.44 82 MET B C 1
ATOM 1431 O O . MET B 1 82 ? 12.023 -10.391 1.726 1 97.44 82 MET B O 1
ATOM 1435 N N . GLY B 1 83 ? 13.312 -8.68 1.183 1 97.12 83 GLY B N 1
ATOM 1436 C CA . GLY B 1 83 ? 14.5 -9.297 1.733 1 97.12 83 GLY B CA 1
ATOM 1437 C C . GLY B 1 83 ? 14.438 -9.492 3.236 1 97.12 83 GLY B C 1
ATOM 1438 O O . GLY B 1 83 ? 14.68 -10.586 3.742 1 97.12 83 GLY B O 1
ATOM 1439 N N . ALA B 1 84 ? 14.086 -8.477 3.959 1 97.25 84 ALA B N 1
ATOM 1440 C CA . ALA B 1 84 ? 14.023 -8.523 5.418 1 97.25 84 ALA B CA 1
ATOM 1441 C C . ALA B 1 84 ? 12.961 -9.516 5.891 1 97.25 84 ALA B C 1
ATOM 1443 O O . ALA B 1 84 ? 13.078 -10.094 6.973 1 97.25 84 ALA B O 1
ATOM 1444 N N . ARG B 1 85 ? 12.039 -9.742 5.051 1 97.06 85 ARG B N 1
ATOM 1445 C CA . ARG B 1 85 ? 10.969 -10.656 5.418 1 97.06 85 ARG B CA 1
ATOM 1446 C C . ARG B 1 85 ? 11.25 -12.062 4.906 1 97.06 85 ARG B C 1
ATOM 1448 O O . ARG B 1 85 ? 10.398 -12.953 5 1 97.06 85 ARG B O 1
ATOM 1455 N N . ASN B 1 86 ? 12.352 -12.266 4.32 1 97.56 86 ASN B N 1
ATOM 1456 C CA . ASN B 1 86 ? 12.781 -13.57 3.828 1 97.56 86 ASN B CA 1
ATOM 1457 C C . ASN B 1 86 ? 11.797 -14.141 2.811 1 97.56 86 ASN B C 1
ATOM 1459 O O . ASN B 1 86 ? 11.422 -15.305 2.893 1 97.56 86 ASN B O 1
ATOM 1463 N N . GLY B 1 87 ? 11.398 -13.234 1.945 1 98 87 GLY B N 1
ATOM 1464 C CA . GLY B 1 87 ? 10.484 -13.664 0.9 1 98 87 GLY B CA 1
ATOM 1465 C C . GLY B 1 87 ? 11.109 -14.641 -0.079 1 98 87 GLY B C 1
ATOM 1466 O O . GLY B 1 87 ? 12.312 -14.586 -0.333 1 98 87 GLY B O 1
ATOM 1467 N N . LYS B 1 88 ? 10.18 -15.477 -0.639 1 98.44 88 LYS B N 1
ATOM 1468 C CA . LYS B 1 88 ? 10.609 -16.453 -1.633 1 98.44 88 LYS B CA 1
ATOM 1469 C C . LYS B 1 88 ? 9.789 -16.328 -2.914 1 98.44 88 LYS B C 1
ATOM 1471 O O . LYS B 1 88 ? 8.555 -16.344 -2.873 1 98.44 88 LYS B O 1
ATOM 1476 N N . ARG B 1 89 ? 10.477 -16.312 -3.996 1 98.5 89 ARG B N 1
ATOM 1477 C CA . ARG B 1 89 ? 9.797 -16.234 -5.285 1 98.5 89 ARG B CA 1
ATOM 1478 C C . ARG B 1 89 ? 9.109 -17.547 -5.633 1 98.5 89 ARG B C 1
ATOM 1480 O O . ARG B 1 89 ? 9.688 -18.625 -5.457 1 98.5 89 ARG B O 1
ATOM 1487 N N . LEU B 1 90 ? 7.918 -17.422 -6.117 1 98.56 90 LEU B N 1
ATOM 1488 C CA . LEU B 1 90 ? 7.172 -18.625 -6.473 1 98.56 90 LEU B CA 1
ATOM 1489 C C . LEU B 1 90 ? 7.004 -18.734 -7.984 1 98.56 90 LEU B C 1
ATOM 1491 O O . LEU B 1 90 ? 7.395 -19.734 -8.586 1 98.56 90 LEU B O 1
ATOM 1495 N N . GLU B 1 91 ? 6.469 -17.766 -8.617 1 98.69 91 GLU B N 1
ATOM 1496 C CA . GLU B 1 91 ? 6.188 -17.812 -10.047 1 98.69 91 GLU B CA 1
ATOM 1497 C C . GLU B 1 91 ? 5.852 -16.422 -10.594 1 98.69 91 GLU B C 1
ATOM 1499 O O . GLU B 1 91 ? 5.754 -15.461 -9.828 1 98.69 91 GLU B O 1
ATOM 1504 N N . ARG B 1 92 ? 5.809 -16.344 -11.938 1 98.38 92 ARG B N 1
ATOM 1505 C CA . ARG B 1 92 ? 5.242 -15.195 -12.633 1 98.38 92 ARG B CA 1
ATOM 1506 C C . ARG B 1 92 ? 3.863 -15.523 -13.195 1 98.38 92 ARG B C 1
ATOM 1508 O O . ARG B 1 92 ? 3.639 -16.625 -13.703 1 98.38 92 ARG B O 1
ATOM 1515 N N . ILE B 1 93 ? 3.004 -14.531 -13.117 1 98.25 93 ILE B N 1
ATOM 1516 C CA . ILE B 1 93 ? 1.646 -14.812 -13.57 1 98.25 93 ILE B CA 1
ATOM 1517 C C . ILE B 1 93 ? 1.36 -14.062 -14.867 1 98.25 93 ILE B C 1
ATOM 1519 O O . ILE B 1 93 ? 2.115 -13.172 -15.25 1 98.25 93 ILE B O 1
ATOM 1523 N N . PRO B 1 94 ? 0.281 -14.406 -15.578 1 98.19 94 PRO B N 1
ATOM 1524 C CA . PRO B 1 94 ? -0.019 -13.789 -16.875 1 98.19 94 PRO B CA 1
ATOM 1525 C C . PRO B 1 94 ? -0.277 -12.289 -16.766 1 98.19 94 PRO B C 1
ATOM 1527 O O . PRO B 1 94 ? -0.915 -11.836 -15.812 1 98.19 94 PRO B O 1
ATOM 1530 N N . ASP B 1 95 ? 0.147 -11.57 -17.828 1 97.62 95 ASP B N 1
ATOM 1531 C CA . ASP B 1 95 ? 0.009 -10.117 -17.875 1 97.62 95 ASP B CA 1
ATOM 1532 C C . ASP B 1 95 ? -1.46 -9.703 -17.797 1 97.62 95 ASP B C 1
ATOM 1534 O O . ASP B 1 95 ? -1.789 -8.656 -17.25 1 97.62 95 ASP B O 1
ATOM 1538 N N . ALA B 1 96 ? -2.264 -10.5 -18.359 1 97.81 96 ALA B N 1
ATOM 1539 C CA . ALA B 1 96 ? -3.686 -10.164 -18.344 1 97.81 96 ALA B CA 1
ATOM 1540 C C . ALA B 1 96 ? -4.211 -10.047 -16.922 1 97.81 96 ALA B C 1
ATOM 1542 O O . ALA B 1 96 ? -5.02 -9.164 -16.625 1 97.81 96 ALA B O 1
ATOM 1543 N N . VAL B 1 97 ? -3.783 -10.945 -16.062 1 97.94 97 VAL B N 1
ATOM 1544 C CA . VAL B 1 97 ? -4.191 -10.914 -14.656 1 97.94 97 VAL B CA 1
ATOM 1545 C C . VAL B 1 97 ? -3.582 -9.695 -13.969 1 97.94 97 VAL B C 1
ATOM 1547 O O . VAL B 1 97 ? -4.27 -8.984 -13.234 1 97.94 97 VAL B O 1
ATOM 1550 N N . VAL B 1 98 ? -2.342 -9.469 -14.266 1 98.38 98 VAL B N 1
ATOM 1551 C CA . VAL B 1 98 ? -1.651 -8.32 -13.672 1 98.38 98 VAL B CA 1
ATOM 1552 C C . VAL B 1 98 ? -2.369 -7.031 -14.062 1 98.38 98 VAL B C 1
ATOM 1554 O O . VAL B 1 98 ? -2.594 -6.164 -13.211 1 98.38 98 VAL B O 1
ATOM 1557 N N . ASN B 1 99 ? -2.76 -6.898 -15.32 1 98 99 ASN B N 1
ATOM 1558 C CA . ASN B 1 99 ? -3.441 -5.703 -15.805 1 98 99 ASN B CA 1
ATOM 1559 C C . ASN B 1 99 ? -4.785 -5.5 -15.102 1 98 99 ASN B C 1
ATOM 1561 O O . ASN B 1 99 ? -5.18 -4.367 -14.836 1 98 99 ASN B O 1
ATOM 1565 N N . GLU B 1 100 ? -5.434 -6.547 -14.859 1 97.56 100 GLU B N 1
ATOM 1566 C CA . GLU B 1 100 ? -6.695 -6.449 -14.133 1 97.56 100 GLU B CA 1
ATOM 1567 C C . GLU B 1 100 ? -6.473 -5.949 -12.711 1 97.56 100 GLU B C 1
ATOM 1569 O O . GLU B 1 100 ? -7.238 -5.121 -12.211 1 97.56 100 GLU B O 1
ATOM 1574 N N . VAL B 1 101 ? -5.457 -6.461 -12.078 1 98.06 101 VAL B N 1
ATOM 1575 C CA . VAL B 1 101 ? -5.117 -6.043 -10.719 1 98.06 101 VAL B CA 1
ATOM 1576 C C . VAL B 1 101 ? -4.777 -4.555 -10.703 1 98.06 101 VAL B C 1
ATOM 1578 O O . VAL B 1 101 ? -5.273 -3.807 -9.859 1 98.06 101 VAL B O 1
ATOM 1581 N N . LEU B 1 102 ? -3.977 -4.113 -11.695 1 97.94 102 LEU B N 1
ATOM 1582 C CA . LEU B 1 102 ? -3.582 -2.711 -11.766 1 97.94 102 LEU B CA 1
ATOM 1583 C C . LEU B 1 102 ? -4.797 -1.815 -11.992 1 97.94 102 LEU B C 1
ATOM 1585 O O . LEU B 1 102 ? -4.863 -0.707 -11.461 1 97.94 102 LEU B O 1
ATOM 1589 N N . ALA B 1 103 ? -5.734 -2.271 -12.742 1 96.88 103 ALA B N 1
ATOM 1590 C CA . ALA B 1 103 ? -6.965 -1.519 -12.977 1 96.88 103 ALA B CA 1
ATOM 1591 C C . ALA B 1 103 ? -7.754 -1.35 -11.68 1 96.88 103 ALA B C 1
ATOM 1593 O O . ALA B 1 103 ? -8.328 -0.285 -11.43 1 96.88 103 ALA B O 1
ATOM 1594 N N . ARG B 1 104 ? -7.797 -2.383 -10.914 1 95.81 104 ARG B N 1
ATOM 1595 C CA . ARG B 1 104 ? -8.5 -2.299 -9.641 1 95.81 104 ARG B CA 1
ATOM 1596 C C . ARG B 1 104 ? -7.789 -1.343 -8.688 1 95.81 104 ARG B C 1
ATOM 1598 O O . ARG B 1 104 ? -8.438 -0.567 -7.98 1 95.81 104 ARG B O 1
ATOM 1605 N N . LEU B 1 105 ? -6.477 -1.448 -8.633 1 97.06 105 LEU B N 1
ATOM 1606 C CA . LEU B 1 105 ? -5.707 -0.526 -7.801 1 97.06 105 LEU B CA 1
ATOM 1607 C C . LEU B 1 105 ? -5.957 0.918 -8.227 1 97.06 105 LEU B C 1
ATOM 1609 O O . LEU B 1 105 ? -6.102 1.801 -7.375 1 97.06 105 LEU B O 1
ATOM 1613 N N . GLU B 1 106 ? -5.996 1.134 -9.523 1 95.94 106 GLU B N 1
ATOM 1614 C CA . GLU B 1 106 ? -6.27 2.469 -10.047 1 95.94 106 GLU B CA 1
ATOM 1615 C C . GLU B 1 106 ? -7.629 2.977 -9.578 1 95.94 106 GLU B C 1
ATOM 1617 O O . GLU B 1 106 ? -7.777 4.152 -9.242 1 95.94 106 GLU B O 1
ATOM 1622 N N . ALA B 1 107 ? -8.586 2.141 -9.57 1 94.31 107 ALA B N 1
ATOM 1623 C CA . ALA B 1 107 ? -9.93 2.525 -9.156 1 94.31 107 ALA B CA 1
ATOM 1624 C C . ALA B 1 107 ? -9.961 2.924 -7.688 1 94.31 107 ALA B C 1
ATOM 1626 O O . ALA B 1 107 ? -10.758 3.777 -7.285 1 94.31 107 ALA B O 1
ATOM 1627 N N . ILE B 1 108 ? -9.133 2.32 -6.887 1 95.56 108 ILE B N 1
ATOM 1628 C CA . ILE B 1 108 ? -9.055 2.602 -5.457 1 95.56 108 ILE B CA 1
ATOM 1629 C C . ILE B 1 108 ? -8.406 3.963 -5.234 1 95.56 108 ILE B C 1
ATOM 1631 O O . ILE B 1 108 ? -8.812 4.719 -4.348 1 95.56 108 ILE B O 1
ATOM 1635 N N . LEU B 1 109 ? -7.387 4.309 -6.059 1 95.81 109 LEU B N 1
ATOM 1636 C CA . LEU B 1 109 ? -6.539 5.473 -5.82 1 95.81 109 LEU B CA 1
ATOM 1637 C C . LEU B 1 109 ? -6.953 6.637 -6.715 1 95.81 109 LEU B C 1
ATOM 1639 O O . LEU B 1 109 ? -6.531 7.773 -6.496 1 95.81 109 LEU B O 1
ATOM 1643 N N . SER B 1 110 ? -7.73 6.465 -7.809 1 86.19 110 SER B N 1
ATOM 1644 C CA . SER B 1 110 ? -8.086 7.5 -8.773 1 86.19 110 SER B CA 1
ATOM 1645 C C . SER B 1 110 ? -9.172 8.422 -8.219 1 86.19 110 SER B C 1
ATOM 1647 O O . SER B 1 110 ? -9.922 8.039 -7.328 1 86.19 110 SER B O 1
#

Sequence (220 aa):
MDRGEIWLVSLDPIAGHEQSGKRPVLIVSKASFNKLTRLPVVVPVTSGGNFARAAGFTVSLDGAGTKTTGVIRCDQPRTIDMGARNGKRLERIPDAVVNEVLARLEAILSMDRGEIWLVSLDPIAGHEQSGKRPVLIVSKASFNKLTRLPVVVPVTSGGNFARAAGFTVSLDGAGTKTTGVIRCDQPRTIDMGARNGKRLERIPDAVVNEVLARLEAILS

Radius of gyration: 16.15 Å; Cα contacts (8 Å, |Δi|>4): 513; chains: 2; bounding box: 35×49×36 Å

pLDDT: mean 94.32, std 7.18, range [61.88, 98.88]